Protein AF-A0A9X8DV18-F1 (afdb_monomer_lite)

Sequence (293 aa):
GQRPGLRKTNIDNKSEWCKQHGPQWPTSSPYVTSVGATMLSKLTDSSGFFNTLDEVVCTSSLGSAITSGGGFSTQYARPAYQDAAVQGYLATRNIPPPSFFNVSGRAYPDVTAFGHDYIVVLNGDKALISGTSASTPAFAAMITLVNDLRLNAGKPALGFLNPTLYRLQAAYPLAFHDIITGTNAAGMGPAMPVCDLSFHAESGWDAVSGLGSPNFPVLSQLLLNVEDVLSDTKVLANVPPLSNQQMQEDASGSVKTLVGASVAALVAAVAVAAAALVYVKRHARKAEYCELD

Structure (mmCIF, N/CA/C/O backbone):
data_AF-A0A9X8DV18-F1
#
_entry.id   AF-A0A9X8DV18-F1
#
loop_
_atom_site.group_PDB
_atom_site.id
_atom_site.type_symbol
_atom_site.label_atom_id
_atom_site.label_alt_id
_atom_site.label_comp_id
_atom_site.label_asym_id
_atom_site.label_entity_id
_atom_site.label_seq_id
_atom_site.pdbx_PDB_ins_code
_atom_site.Cartn_x
_atom_site.Cartn_y
_atom_site.Cartn_z
_atom_site.occupancy
_atom_site.B_iso_or_equiv
_atom_site.auth_seq_id
_atom_site.auth_comp_id
_atom_site.auth_asym_id
_atom_site.auth_atom_id
_atom_site.pdbx_PDB_model_num
ATOM 1 N N . GLY A 1 1 ? 16.793 -1.702 1.141 1.00 39.25 1 GLY A N 1
ATOM 2 C CA . GLY A 1 1 ? 17.671 -2.344 2.140 1.00 39.25 1 GLY A CA 1
ATOM 3 C C . GLY A 1 1 ? 17.585 -3.847 1.990 1.00 39.25 1 GLY A C 1
ATOM 4 O O . GLY A 1 1 ? 16.480 -4.366 1.898 1.00 39.25 1 GLY A O 1
ATOM 5 N N . GLN A 1 2 ? 18.720 -4.540 1.897 1.00 43.97 2 GLN A N 1
ATOM 6 C CA . GLN A 1 2 ? 18.762 -6.001 1.799 1.00 43.97 2 GLN A CA 1
ATOM 7 C C . GLN A 1 2 ? 19.415 -6.585 3.060 1.00 43.97 2 GLN A C 1
ATOM 9 O O . GLN A 1 2 ? 20.447 -6.099 3.518 1.00 43.97 2 GLN A O 1
ATOM 14 N N . ARG A 1 3 ? 18.765 -7.601 3.638 1.00 40.44 3 ARG A N 1
ATOM 15 C CA . ARG A 1 3 ? 19.210 -8.392 4.795 1.00 40.44 3 ARG A CA 1
ATOM 16 C C . ARG A 1 3 ? 20.584 -9.051 4.527 1.00 40.44 3 ARG A C 1
ATOM 18 O O . ARG A 1 3 ? 20.867 -9.382 3.373 1.00 40.44 3 ARG A O 1
ATOM 25 N N . PRO A 1 4 ? 21.417 -9.303 5.555 1.00 37.19 4 PRO A N 1
ATOM 26 C CA . PRO A 1 4 ? 22.630 -10.112 5.411 1.00 37.19 4 PRO A CA 1
ATOM 27 C C . PRO A 1 4 ? 22.309 -11.487 4.798 1.00 37.19 4 PRO A C 1
ATOM 29 O O . PRO A 1 4 ? 21.407 -12.170 5.278 1.00 37.19 4 PRO A O 1
ATOM 32 N N . GLY A 1 5 ? 23.015 -11.867 3.726 1.00 50.06 5 GLY A N 1
ATOM 33 C CA . GLY A 1 5 ? 22.809 -13.128 2.992 1.00 50.06 5 GLY A CA 1
ATOM 34 C C . GLY A 1 5 ? 22.099 -12.999 1.637 1.00 50.06 5 GLY A C 1
ATOM 35 O O . GLY A 1 5 ? 22.056 -13.969 0.885 1.00 50.06 5 GLY A O 1
ATOM 36 N N . LEU A 1 6 ? 21.584 -11.818 1.278 1.00 54.59 6 LEU A N 1
ATOM 37 C CA . LEU A 1 6 ? 21.082 -11.561 -0.076 1.00 54.59 6 LEU A CA 1
ATOM 38 C C . LEU A 1 6 ? 22.241 -11.284 -1.045 1.00 54.59 6 LEU A C 1
ATOM 40 O O . LEU A 1 6 ? 23.184 -10.555 -0.727 1.00 54.59 6 LEU A O 1
ATOM 44 N N . ARG A 1 7 ? 22.168 -11.883 -2.239 1.00 57.44 7 ARG A N 1
ATOM 45 C CA . ARG A 1 7 ? 23.143 -11.693 -3.319 1.00 57.44 7 ARG A CA 1
ATOM 46 C C . ARG A 1 7 ? 23.187 -10.210 -3.696 1.00 57.44 7 ARG A C 1
ATOM 48 O O . ARG A 1 7 ? 22.207 -9.673 -4.210 1.00 57.44 7 ARG A O 1
ATOM 55 N N . LYS A 1 8 ? 24.329 -9.557 -3.457 1.00 60.50 8 LYS A N 1
ATOM 56 C CA . LYS A 1 8 ? 24.565 -8.181 -3.913 1.00 60.50 8 LYS A CA 1
ATOM 57 C C . LYS A 1 8 ? 24.465 -8.168 -5.437 1.00 60.50 8 LYS A C 1
ATOM 59 O O . LYS A 1 8 ? 25.231 -8.854 -6.109 1.00 60.50 8 LYS A O 1
ATOM 64 N N . THR A 1 9 ? 23.487 -7.440 -5.960 1.00 65.31 9 THR A N 1
ATOM 65 C CA . THR A 1 9 ? 23.311 -7.259 -7.404 1.00 65.31 9 THR A CA 1
ATOM 66 C C . THR A 1 9 ? 24.085 -6.013 -7.810 1.00 65.31 9 THR A C 1
ATOM 68 O O . THR A 1 9 ? 24.029 -5.009 -7.100 1.00 65.31 9 THR A O 1
ATOM 71 N N . ASN A 1 10 ? 24.851 -6.083 -8.899 1.00 69.12 10 ASN A N 1
ATOM 72 C CA . ASN A 1 10 ? 25.558 -4.914 -9.409 1.00 69.12 10 ASN A CA 1
ATOM 73 C C . ASN A 1 10 ? 24.531 -3.936 -10.001 1.00 69.12 10 ASN A C 1
ATOM 75 O O . ASN A 1 10 ? 23.884 -4.258 -10.995 1.00 69.12 10 ASN A O 1
ATOM 79 N N . ILE A 1 11 ? 24.381 -2.770 -9.372 1.00 70.56 11 ILE A N 1
ATOM 80 C CA . ILE A 1 11 ? 23.402 -1.748 -9.763 1.00 70.56 11 ILE A CA 1
ATOM 81 C C . ILE A 1 11 ? 23.816 -0.971 -11.021 1.00 70.56 11 ILE A C 1
ATOM 83 O O . ILE A 1 11 ? 22.958 -0.377 -11.666 1.00 70.56 11 ILE A O 1
ATOM 87 N N . ASP A 1 12 ? 25.094 -1.033 -11.407 1.00 71.06 12 ASP A N 1
ATOM 88 C CA . ASP A 1 12 ? 25.630 -0.352 -12.591 1.00 71.06 12 ASP A CA 1
ATOM 89 C C . ASP A 1 12 ? 25.409 -1.168 -13.876 1.00 71.06 12 ASP A C 1
ATOM 91 O O . ASP A 1 12 ? 25.527 -0.655 -14.988 1.00 71.06 12 ASP A O 1
ATOM 95 N N . ASN A 1 13 ? 25.061 -2.454 -13.749 1.00 78.19 13 ASN A N 1
ATOM 96 C CA . ASN A 1 13 ? 24.750 -3.319 -14.882 1.00 78.19 13 ASN A CA 1
ATOM 97 C C . ASN A 1 13 ? 23.235 -3.551 -14.979 1.00 78.19 13 ASN A C 1
ATOM 99 O O . ASN A 1 13 ? 22.698 -4.447 -14.323 1.00 78.19 13 ASN A O 1
ATOM 103 N N . LYS A 1 14 ? 22.562 -2.800 -15.868 1.00 77.81 14 LYS A N 1
ATOM 104 C CA . LYS A 1 14 ? 21.114 -2.931 -16.137 1.00 77.81 14 LYS A CA 1
ATOM 105 C C . LYS A 1 14 ? 20.691 -4.387 -16.369 1.00 77.81 14 LYS A C 1
ATOM 107 O O . LYS A 1 14 ? 19.661 -4.799 -15.851 1.00 77.81 14 LYS A O 1
ATOM 112 N N . SER A 1 15 ? 21.472 -5.169 -17.119 1.00 80.56 15 SER A N 1
ATOM 113 C CA . SER A 1 15 ? 21.105 -6.554 -17.452 1.00 80.56 15 SER A CA 1
ATOM 114 C C . SER A 1 15 ? 21.085 -7.486 -16.237 1.00 80.56 15 SER A C 1
ATOM 116 O O . SER A 1 15 ? 20.258 -8.391 -16.181 1.00 80.56 15 SER A O 1
ATOM 118 N N . GLU A 1 16 ? 21.945 -7.245 -15.245 1.00 78.50 16 GLU A N 1
ATOM 119 C CA . GLU A 1 16 ? 21.965 -8.003 -13.989 1.00 78.50 16 GLU A CA 1
ATOM 120 C C . GLU A 1 16 ? 20.919 -7.466 -13.002 1.00 78.50 16 GLU A C 1
ATOM 122 O O . GLU A 1 16 ? 20.212 -8.254 -12.375 1.00 78.50 16 GLU A O 1
ATOM 127 N N . TRP A 1 17 ? 20.768 -6.139 -12.904 1.00 76.50 17 TRP A N 1
ATOM 128 C CA . TRP A 1 17 ? 19.770 -5.481 -12.051 1.00 76.50 17 TRP A CA 1
ATOM 129 C C . TRP A 1 17 ? 18.329 -5.836 -12.440 1.00 76.50 17 TRP A C 1
ATOM 131 O O . TRP A 1 17 ? 17.516 -6.161 -11.580 1.00 76.50 17 TRP A O 1
ATOM 141 N N . CYS A 1 18 ? 18.024 -5.831 -13.738 1.00 82.44 18 CYS A N 1
ATOM 142 C CA . CYS A 1 18 ? 16.682 -6.083 -14.265 1.00 82.44 18 CYS A CA 1
ATOM 143 C C . CYS A 1 18 ? 16.387 -7.564 -14.530 1.00 82.44 18 CYS A C 1
ATOM 145 O O . CYS A 1 18 ? 15.346 -7.889 -15.095 1.00 82.44 18 CYS A O 1
ATOM 147 N N . LYS A 1 19 ? 17.291 -8.476 -14.154 1.00 83.62 19 LYS A N 1
ATOM 148 C CA . LYS A 1 19 ? 17.155 -9.907 -14.455 1.00 83.62 19 LYS A CA 1
ATOM 149 C C . LYS A 1 19 ? 16.025 -10.582 -13.682 1.00 83.62 19 LYS A C 1
ATOM 151 O O . LYS A 1 19 ? 15.413 -11.525 -14.174 1.00 83.62 19 LYS A O 1
ATOM 156 N N . GLN A 1 20 ? 15.799 -10.141 -12.451 1.00 85.00 20 GLN A N 1
ATOM 157 C CA . GLN A 1 20 ? 14.848 -10.739 -11.522 1.00 85.00 20 GLN A CA 1
ATOM 158 C C . GLN A 1 20 ? 14.327 -9.676 -10.559 1.00 85.00 20 GLN A C 1
ATOM 160 O O . GLN A 1 20 ? 15.033 -8.725 -10.222 1.00 85.00 20 GLN A O 1
ATOM 165 N N . HIS A 1 21 ? 13.117 -9.874 -10.054 1.00 84.75 21 HIS A N 1
ATOM 166 C CA . HIS A 1 21 ? 12.572 -9.047 -8.994 1.00 84.75 21 HIS A CA 1
ATOM 167 C C . HIS A 1 21 ? 13.412 -9.177 -7.710 1.00 84.75 21 HIS A C 1
ATOM 169 O O . HIS A 1 21 ? 13.673 -10.278 -7.219 1.00 84.75 21 HIS A O 1
ATOM 175 N N . GLY A 1 22 ? 13.813 -8.037 -7.143 1.00 83.50 22 GLY A N 1
ATOM 176 C CA . GLY A 1 22 ? 14.535 -7.957 -5.875 1.00 83.50 22 GLY A CA 1
ATOM 177 C C . GLY A 1 22 ? 13.625 -7.534 -4.719 1.00 83.50 22 GLY A C 1
ATOM 178 O O . GLY A 1 22 ? 13.508 -6.330 -4.476 1.00 83.50 22 GLY A O 1
ATOM 179 N N . PRO A 1 23 ? 13.008 -8.469 -3.969 1.00 86.00 23 PRO A N 1
ATOM 180 C CA . PRO A 1 23 ? 12.120 -8.098 -2.882 1.00 86.00 23 PRO A CA 1
ATOM 181 C C . PRO A 1 23 ? 12.845 -7.386 -1.739 1.00 86.00 23 PRO A C 1
ATOM 183 O O . PRO A 1 23 ? 13.991 -7.697 -1.402 1.00 86.00 23 PRO A O 1
ATOM 186 N N . GLN A 1 24 ? 12.156 -6.437 -1.111 1.00 86.31 24 GLN A N 1
ATOM 187 C CA . GLN A 1 24 ? 12.705 -5.624 -0.029 1.00 86.31 24 GLN A CA 1
ATOM 188 C C . GLN A 1 24 ? 12.332 -6.180 1.355 1.00 86.31 24 GLN A C 1
ATOM 190 O O . GLN A 1 24 ? 11.282 -6.790 1.559 1.00 86.31 24 GLN A O 1
ATOM 195 N N . TRP A 1 25 ? 13.203 -5.960 2.339 1.00 88.19 25 TRP A N 1
ATOM 196 C CA . TRP A 1 25 ? 12.962 -6.280 3.750 1.00 88.19 25 TRP A CA 1
ATOM 197 C C . TRP A 1 25 ? 12.971 -4.974 4.564 1.00 88.19 25 TRP A C 1
ATOM 199 O O . TRP A 1 25 ? 13.831 -4.133 4.286 1.00 88.19 25 TRP A O 1
ATOM 209 N N . PRO A 1 26 ? 12.066 -4.767 5.546 1.00 94.19 26 PRO A N 1
ATOM 210 C CA . PRO A 1 26 ? 11.124 -5.724 6.149 1.00 94.19 26 PRO A CA 1
ATOM 211 C C . PRO A 1 26 ? 9.765 -5.898 5.459 1.00 94.19 26 PRO A C 1
ATOM 213 O O . PRO A 1 26 ? 9.016 -6.785 5.850 1.00 94.19 26 PRO A O 1
ATOM 216 N N . THR A 1 27 ? 9.448 -5.104 4.434 1.00 94.69 27 THR A N 1
ATOM 217 C CA . THR A 1 27 ? 8.132 -5.103 3.756 1.00 94.69 27 THR A CA 1
ATOM 218 C C . THR A 1 27 ? 7.659 -6.486 3.270 1.00 94.69 27 THR A C 1
ATOM 220 O O . THR A 1 27 ? 6.490 -6.830 3.426 1.00 94.69 27 THR A O 1
ATOM 223 N N . SER A 1 28 ? 8.569 -7.342 2.793 1.00 95.38 28 SER A N 1
ATOM 224 C CA . SER A 1 28 ? 8.229 -8.707 2.363 1.00 95.38 28 SER A CA 1
ATOM 225 C C . SER A 1 28 ? 7.867 -9.681 3.498 1.00 95.38 28 SER A C 1
ATOM 227 O O . SER A 1 28 ? 7.514 -10.827 3.214 1.00 95.38 28 SER A O 1
ATOM 229 N N . SER A 1 29 ? 7.933 -9.262 4.768 1.00 97.25 29 SER A N 1
ATOM 230 C CA . SER A 1 29 ? 7.418 -10.037 5.903 1.00 97.25 29 SER A CA 1
ATOM 231 C C . SER A 1 29 ? 5.898 -10.187 5.806 1.00 97.25 29 SER A C 1
ATOM 233 O O . SER A 1 29 ? 5.213 -9.198 5.533 1.00 97.25 29 SER A O 1
ATOM 235 N N . PRO A 1 30 ? 5.333 -11.373 6.090 1.00 97.69 30 PRO A N 1
ATOM 236 C CA . PRO A 1 30 ? 3.886 -11.545 6.171 1.00 97.69 30 PRO A CA 1
ATOM 237 C C . PRO A 1 30 ? 3.286 -10.969 7.464 1.00 97.69 30 PRO A C 1
ATOM 239 O O . PRO A 1 30 ? 2.068 -10.987 7.601 1.00 97.69 30 PRO A O 1
ATOM 242 N N . TYR A 1 31 ? 4.114 -10.481 8.398 1.00 97.31 31 TYR A N 1
ATOM 243 C CA . TYR A 1 31 ? 3.702 -9.976 9.717 1.00 97.31 31 TYR A CA 1
ATOM 244 C C . TYR A 1 31 ? 3.831 -8.456 9.872 1.00 97.31 31 TYR A C 1
ATOM 246 O O . TYR A 1 31 ? 3.726 -7.938 10.980 1.00 97.31 31 TYR A O 1
ATOM 254 N N . VAL A 1 32 ? 4.088 -7.736 8.780 1.00 97.94 32 VAL A N 1
ATOM 255 C CA . VAL A 1 32 ? 4.052 -6.270 8.762 1.00 97.94 32 VAL A CA 1
ATOM 256 C C . VAL A 1 32 ? 3.048 -5.819 7.717 1.00 97.94 32 VAL A C 1
ATOM 258 O O . VAL A 1 32 ? 2.957 -6.422 6.645 1.00 97.94 32 VAL A O 1
ATOM 261 N N . THR A 1 33 ? 2.325 -4.748 8.019 1.00 98.62 33 THR A N 1
ATOM 262 C CA . THR A 1 33 ? 1.516 -4.055 7.019 1.00 98.62 33 THR A CA 1
ATOM 263 C C . THR A 1 33 ? 2.446 -3.216 6.159 1.00 98.62 33 THR A C 1
ATOM 265 O O . THR A 1 33 ? 3.032 -2.238 6.622 1.00 98.62 33 THR A O 1
ATOM 268 N N . SER A 1 34 ? 2.644 -3.646 4.919 1.00 98.56 34 SER A N 1
ATOM 269 C CA . SER A 1 34 ? 3.469 -2.944 3.947 1.00 98.56 34 SER A CA 1
ATOM 270 C C . SER A 1 34 ? 2.678 -1.820 3.294 1.00 98.56 34 SER A C 1
ATOM 272 O O . SER A 1 34 ? 1.600 -2.069 2.756 1.00 98.56 34 SER A O 1
ATOM 274 N N . VAL A 1 35 ? 3.265 -0.624 3.255 1.00 98.75 35 VAL A N 1
ATOM 275 C CA . VAL A 1 35 ? 2.643 0.578 2.691 1.00 98.75 35 VAL A CA 1
ATOM 276 C C . VAL A 1 35 ? 3.415 1.036 1.449 1.00 98.75 35 VAL A C 1
ATOM 278 O O . VAL A 1 35 ? 4.605 1.351 1.528 1.00 98.75 35 VAL A O 1
ATOM 281 N N . GLY A 1 36 ? 2.743 1.025 0.298 1.00 97.94 36 GLY A N 1
ATOM 282 C CA . GLY A 1 36 ? 3.209 1.604 -0.965 1.00 97.94 36 GLY A CA 1
ATOM 283 C C . GLY A 1 36 ? 3.061 3.127 -0.998 1.00 97.94 36 GLY A C 1
ATOM 284 O O . GLY A 1 36 ? 2.700 3.745 0.005 1.00 97.94 36 GLY A O 1
ATOM 285 N N . ALA A 1 37 ? 3.362 3.745 -2.139 1.00 97.06 37 ALA A N 1
ATOM 286 C CA . ALA A 1 37 ? 3.171 5.180 -2.336 1.00 97.06 37 ALA A CA 1
ATOM 287 C C . ALA A 1 37 ? 2.331 5.478 -3.582 1.00 97.06 37 ALA A C 1
ATOM 289 O O . ALA A 1 37 ? 2.598 4.961 -4.669 1.00 97.06 37 ALA A O 1
ATOM 290 N N . THR A 1 38 ? 1.371 6.382 -3.432 1.00 96.75 38 THR A N 1
ATOM 291 C CA . THR A 1 38 ? 0.626 7.015 -4.524 1.00 96.75 38 THR A CA 1
ATOM 292 C C . THR A 1 38 ? 1.028 8.470 -4.697 1.00 96.75 38 THR A C 1
ATOM 294 O O . THR A 1 38 ? 1.718 9.071 -3.865 1.00 96.75 38 THR A O 1
ATOM 297 N N . MET A 1 39 ? 0.605 9.032 -5.819 1.00 93.94 39 MET A N 1
ATOM 298 C CA . MET A 1 39 ? 0.678 10.449 -6.119 1.00 93.94 39 MET A CA 1
ATOM 299 C C . MET A 1 39 ? -0.581 10.877 -6.864 1.00 93.94 39 MET A C 1
ATOM 301 O O . MET A 1 39 ? -1.339 10.043 -7.353 1.00 93.94 39 MET A O 1
ATOM 305 N N . LEU A 1 40 ? -0.780 12.181 -6.991 1.00 92.00 40 LEU A N 1
ATOM 306 C CA . LEU A 1 40 ? -1.780 12.708 -7.903 1.00 92.00 40 LEU A CA 1
ATOM 307 C C . LEU A 1 40 ? -1.171 12.788 -9.303 1.00 92.00 40 LEU A C 1
ATOM 309 O O . LEU A 1 40 ? -0.012 13.177 -9.467 1.00 92.00 40 LEU A O 1
ATOM 313 N N . SER A 1 41 ? -1.951 12.402 -10.306 1.00 86.50 41 SER A N 1
ATOM 314 C CA . SER A 1 41 ? -1.622 12.623 -11.713 1.00 86.50 41 SER A CA 1
ATOM 315 C C . SER A 1 41 ? -1.360 14.113 -11.983 1.00 86.50 41 SER A C 1
ATOM 317 O O . SER A 1 41 ? -1.737 14.990 -11.204 1.00 86.50 41 SER A O 1
ATOM 319 N N . LYS A 1 42 ? -0.673 14.431 -13.083 1.00 77.19 42 LYS A N 1
ATOM 320 C CA . LYS A 1 42 ? -0.552 15.827 -13.522 1.00 77.19 42 LYS A CA 1
ATOM 321 C C . LYS A 1 42 ? -1.845 16.232 -14.218 1.00 77.19 42 LYS A C 1
ATOM 323 O O . LYS A 1 42 ? -2.379 15.445 -14.993 1.00 77.19 42 LYS A O 1
ATOM 328 N N . LEU A 1 43 ? -2.297 17.468 -13.993 1.00 62.31 43 LEU A N 1
ATOM 329 C CA . LEU A 1 43 ? -3.377 18.047 -14.790 1.00 62.31 43 LEU A CA 1
ATOM 330 C C . LEU A 1 43 ? -2.933 18.023 -16.255 1.00 62.31 43 LEU A C 1
ATOM 332 O O . LEU A 1 43 ? -1.905 18.607 -16.602 1.00 62.31 43 LEU A O 1
ATOM 336 N N . THR A 1 44 ? -3.680 17.319 -17.094 1.00 58.16 44 THR A N 1
ATOM 337 C CA . THR A 1 44 ? -3.563 17.417 -18.548 1.00 58.16 44 THR A CA 1
ATOM 338 C C . THR A 1 44 ? -4.660 18.344 -19.056 1.00 58.16 44 THR A C 1
ATOM 340 O O . THR A 1 44 ? -5.703 18.478 -18.425 1.00 58.16 44 THR A O 1
ATOM 343 N N . ASP A 1 45 ? -4.491 18.922 -20.246 1.00 53.84 45 ASP A N 1
ATOM 344 C CA . ASP A 1 45 ? -5.534 19.740 -20.893 1.00 53.84 45 ASP A CA 1
ATOM 345 C C . ASP A 1 45 ? -6.859 18.970 -21.130 1.00 53.84 45 ASP A C 1
ATOM 347 O O . ASP A 1 45 ? -7.872 19.551 -21.515 1.00 53.84 45 ASP A O 1
ATOM 351 N N . SER A 1 46 ? -6.864 17.651 -20.896 1.00 54.41 46 SER A N 1
ATOM 352 C CA . SER A 1 46 ? -8.002 16.745 -21.029 1.00 54.41 46 SER A CA 1
ATOM 353 C C . SER A 1 46 ? -8.742 16.440 -19.718 1.00 54.41 46 SER A C 1
ATOM 355 O O . SER A 1 46 ? -9.638 15.599 -19.746 1.00 54.41 46 SER A O 1
ATOM 357 N N . SER A 1 47 ? -8.417 17.072 -18.582 1.00 56.44 47 SER A N 1
ATOM 358 C CA . SER A 1 47 ? -9.037 16.773 -17.273 1.00 56.44 47 SER A CA 1
ATOM 359 C C . SER A 1 47 ? -10.509 17.206 -17.120 1.00 56.44 47 SER A C 1
ATOM 361 O O . SER A 1 47 ? -11.041 17.213 -16.017 1.00 56.44 47 SER A O 1
ATOM 363 N N . GLY A 1 48 ? -11.213 17.494 -18.220 1.00 53.31 48 GLY A N 1
ATOM 364 C CA . GLY A 1 48 ? -12.653 17.758 -18.230 1.00 53.31 48 GLY A CA 1
ATOM 365 C C . GLY A 1 48 ? -13.073 19.030 -17.480 1.00 53.31 48 GLY A C 1
ATOM 366 O O . GLY A 1 48 ? -12.259 19.831 -17.037 1.00 53.31 48 GLY A O 1
ATOM 367 N N . PHE A 1 49 ? -14.387 19.243 -17.356 1.00 51.38 49 PHE A N 1
ATOM 368 C CA . PHE A 1 49 ? -14.958 20.414 -16.667 1.00 51.38 49 PHE A CA 1
ATOM 369 C C . PHE A 1 49 ? -14.721 20.391 -15.141 1.00 51.38 49 PHE A C 1
ATOM 371 O O . PHE A 1 49 ? -14.735 21.436 -14.494 1.00 51.38 49 PHE A O 1
ATOM 378 N N . PHE A 1 50 ? -14.467 19.208 -14.572 1.00 54.47 50 PHE A N 1
ATOM 379 C CA . PHE A 1 50 ? -14.033 19.027 -13.190 1.00 54.47 50 PHE A CA 1
ATOM 380 C C . PHE A 1 50 ? -12.576 18.576 -13.201 1.00 54.47 50 PHE A C 1
ATOM 382 O O . PHE A 1 50 ? -12.305 17.407 -13.435 1.00 54.47 50 PHE A O 1
ATOM 389 N N . ASN A 1 51 ? -11.651 19.500 -12.935 1.00 55.66 51 ASN A N 1
ATOM 390 C CA . ASN A 1 51 ? -10.223 19.209 -12.803 1.00 55.66 51 ASN A CA 1
ATOM 391 C C . ASN A 1 51 ? -9.952 18.372 -11.539 1.00 55.66 51 ASN A C 1
ATOM 393 O O . ASN A 1 51 ? -9.464 18.890 -10.534 1.00 55.66 51 ASN A O 1
ATOM 397 N N . THR A 1 52 ? -10.308 17.090 -11.557 1.00 58.22 52 THR A N 1
ATOM 398 C CA . THR A 1 52 ? -9.931 16.130 -10.521 1.00 58.22 52 THR A CA 1
ATOM 399 C C . THR A 1 52 ? -8.677 15.405 -10.967 1.00 58.22 52 THR A C 1
ATOM 401 O O . THR A 1 52 ? -8.645 14.818 -12.045 1.00 58.22 52 THR A O 1
ATOM 404 N N . LEU A 1 53 ? -7.636 15.468 -10.144 1.00 76.38 53 LEU A N 1
ATOM 405 C CA . LEU A 1 53 ? -6.444 14.664 -10.358 1.00 76.38 53 LEU A CA 1
ATOM 406 C C . LEU A 1 53 ? -6.724 13.233 -9.920 1.00 76.38 53 LEU A C 1
ATOM 408 O O . LEU A 1 53 ? -7.092 13.014 -8.766 1.00 76.38 53 LEU A O 1
ATOM 412 N N . ASP A 1 54 ? -6.505 12.277 -10.817 1.00 87.31 54 ASP A N 1
ATOM 413 C CA . ASP A 1 54 ? -6.567 10.862 -10.462 1.00 87.31 54 ASP A CA 1
ATOM 414 C C . ASP A 1 54 ? -5.419 10.505 -9.515 1.00 87.31 54 ASP A C 1
ATOM 416 O O . ASP A 1 54 ? -4.283 10.956 -9.708 1.00 87.31 54 ASP A O 1
ATOM 420 N N . GLU A 1 55 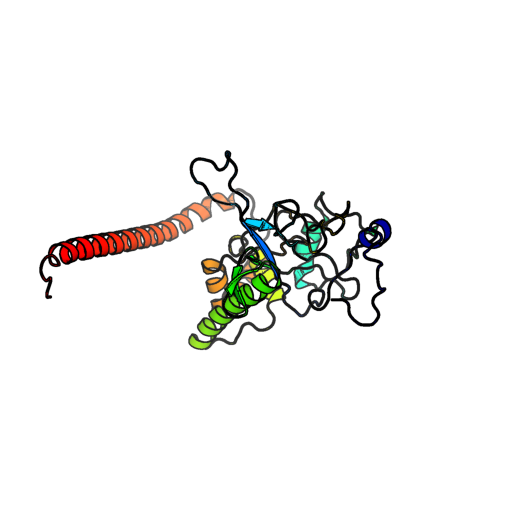? -5.705 9.684 -8.506 1.00 93.44 55 GLU A N 1
ATOM 421 C CA . GLU A 1 55 ? -4.672 9.056 -7.690 1.00 93.44 55 GLU A CA 1
ATOM 422 C C . GLU A 1 55 ? -4.060 7.895 -8.483 1.00 93.44 55 GLU A C 1
ATOM 424 O O . GLU A 1 55 ? -4.751 6.987 -8.942 1.00 93.44 55 GLU A O 1
ATOM 429 N N . VAL A 1 56 ? -2.746 7.943 -8.675 1.00 95.44 56 VAL A N 1
ATOM 430 C CA . VAL A 1 56 ? -1.982 6.979 -9.471 1.00 95.44 56 VAL A CA 1
ATOM 431 C C . VAL A 1 56 ? -0.812 6.451 -8.650 1.00 95.44 56 VAL A C 1
ATOM 433 O O . VAL A 1 56 ? -0.427 7.034 -7.630 1.00 95.44 56 VAL A O 1
ATOM 436 N N . VAL A 1 57 ? -0.201 5.353 -9.093 1.00 95.12 57 VAL A N 1
ATOM 437 C CA . VAL A 1 57 ? 1.046 4.870 -8.490 1.00 95.12 57 VAL A CA 1
ATOM 438 C C . VAL A 1 57 ? 2.078 5.996 -8.498 1.00 95.12 57 VAL A C 1
ATOM 440 O O . VAL A 1 57 ? 2.288 6.654 -9.518 1.00 95.12 57 VAL A O 1
ATOM 443 N N . CYS A 1 58 ? 2.779 6.191 -7.380 1.00 92.94 58 CYS A N 1
ATOM 444 C CA . CYS A 1 58 ? 3.935 7.075 -7.357 1.00 92.94 58 CYS A CA 1
ATOM 445 C C . CYS A 1 58 ? 5.046 6.438 -8.202 1.00 92.94 58 CYS A C 1
ATOM 447 O O . CYS A 1 58 ? 5.656 5.456 -7.781 1.00 92.94 58 CYS A O 1
ATOM 449 N N . THR A 1 59 ? 5.248 6.930 -9.425 1.00 89.75 59 THR A N 1
ATOM 450 C CA . THR A 1 59 ? 6.144 6.322 -10.419 1.00 89.75 59 THR A CA 1
ATOM 451 C C . THR A 1 59 ? 6.904 7.385 -11.196 1.00 89.75 59 THR A C 1
ATOM 453 O O . THR A 1 59 ? 6.353 8.427 -11.569 1.00 89.75 59 THR A O 1
ATOM 456 N N . SER A 1 60 ? 8.177 7.118 -11.486 1.00 85.94 60 SER A N 1
ATOM 457 C CA . SER A 1 60 ? 9.003 8.047 -12.258 1.00 85.94 60 SER A CA 1
ATOM 458 C C . SER A 1 60 ? 8.535 8.215 -13.702 1.00 85.94 60 SER A C 1
ATOM 460 O O . SER A 1 60 ? 8.694 9.291 -14.273 1.00 85.94 60 SER A O 1
ATOM 462 N N . SER A 1 61 ? 7.872 7.199 -14.265 1.00 82.62 61 SER A N 1
ATOM 463 C CA . SER A 1 61 ? 7.282 7.255 -15.612 1.00 82.62 61 SER A CA 1
ATOM 464 C C . SER A 1 61 ? 6.211 8.343 -15.767 1.00 82.62 61 SER A C 1
ATOM 466 O O . SER A 1 61 ? 5.989 8.837 -16.868 1.00 82.62 61 SER A O 1
ATOM 468 N N . LEU A 1 62 ? 5.596 8.760 -14.659 1.00 83.31 62 LEU A N 1
ATOM 469 C CA . LEU A 1 62 ? 4.585 9.815 -14.598 1.00 83.31 62 LEU A CA 1
ATOM 470 C C . LEU A 1 62 ? 5.125 11.101 -13.934 1.00 83.31 62 LEU A C 1
ATOM 472 O O . LEU A 1 62 ? 4.376 12.041 -13.667 1.00 83.31 62 LEU A O 1
ATOM 476 N N . GLY A 1 63 ? 6.442 11.179 -13.716 1.00 82.06 63 GLY A N 1
ATOM 477 C CA . GLY A 1 63 ? 7.135 12.384 -13.264 1.00 82.06 63 GLY A CA 1
ATOM 478 C C . GLY A 1 63 ? 7.449 12.461 -11.770 1.00 82.06 63 GLY A C 1
ATOM 479 O O . GLY A 1 63 ? 7.872 13.527 -11.330 1.00 82.06 63 GLY A O 1
ATOM 480 N N . SER A 1 64 ? 7.283 11.379 -11.003 1.00 85.69 64 SER A N 1
ATOM 481 C CA . SER A 1 64 ? 7.751 11.332 -9.612 1.00 85.69 64 SER A CA 1
ATOM 482 C C . SER A 1 64 ? 9.270 11.155 -9.512 1.00 85.69 64 SER A C 1
ATOM 484 O O . SER A 1 64 ? 9.905 10.514 -10.348 1.00 85.69 64 SER A O 1
ATOM 486 N N . ALA A 1 65 ? 9.868 11.666 -8.435 1.00 83.44 65 ALA A N 1
ATOM 487 C CA . ALA A 1 65 ? 11.267 11.395 -8.098 1.00 83.44 65 ALA A CA 1
ATOM 488 C C . ALA A 1 65 ? 11.498 9.957 -7.587 1.00 83.44 65 ALA A C 1
ATOM 490 O O . ALA A 1 65 ? 12.643 9.499 -7.512 1.00 83.44 65 ALA A O 1
ATOM 491 N N . ILE A 1 66 ? 10.426 9.253 -7.209 1.00 86.75 66 ILE A N 1
ATOM 492 C CA . ILE A 1 66 ? 10.470 7.894 -6.667 1.00 86.75 66 ILE A CA 1
ATOM 493 C C . ILE A 1 66 ? 9.499 6.973 -7.399 1.00 86.75 66 ILE A C 1
ATOM 495 O O . ILE A 1 66 ? 8.576 7.409 -8.084 1.00 86.75 66 ILE A O 1
ATOM 499 N N . THR A 1 67 ? 9.706 5.679 -7.201 1.00 90.19 67 THR A N 1
ATOM 500 C CA . THR A 1 67 ? 8.819 4.626 -7.681 1.00 90.19 67 THR A CA 1
ATOM 501 C C . THR A 1 67 ? 8.371 3.787 -6.491 1.00 90.19 67 THR A C 1
ATOM 503 O O . THR A 1 67 ? 9.205 3.407 -5.664 1.00 90.19 67 THR A O 1
ATOM 506 N N . SER A 1 68 ? 7.069 3.517 -6.382 1.00 93.38 68 SER A N 1
ATOM 507 C CA . SER A 1 68 ? 6.503 2.689 -5.316 1.00 93.38 68 SER A CA 1
ATOM 508 C C . SER A 1 68 ? 7.135 1.297 -5.328 1.00 93.38 68 SER A C 1
ATOM 510 O O . SER A 1 68 ? 7.274 0.663 -6.374 1.00 93.38 68 SER A O 1
ATOM 512 N N . GLY A 1 69 ? 7.536 0.821 -4.152 1.00 91.88 69 GLY A N 1
ATOM 513 C CA . GLY A 1 69 ? 8.046 -0.535 -3.990 1.00 91.88 69 GLY A CA 1
ATOM 514 C C . GLY A 1 69 ? 6.906 -1.549 -3.966 1.00 91.88 69 GLY A C 1
ATOM 515 O O . GLY A 1 69 ? 5.856 -1.294 -3.386 1.00 91.88 69 GLY A O 1
ATOM 516 N N . GLY A 1 70 ? 7.140 -2.723 -4.542 1.00 94.75 70 GLY A N 1
ATOM 517 C CA . GLY A 1 70 ? 6.177 -3.817 -4.539 1.00 94.75 70 GLY A CA 1
ATOM 518 C C . GLY A 1 70 ? 6.737 -5.062 -5.218 1.00 94.75 70 GLY A C 1
ATOM 519 O O . GLY A 1 70 ? 7.833 -5.028 -5.785 1.00 94.75 70 GLY A O 1
ATOM 520 N N . GLY A 1 71 ? 6.018 -6.173 -5.114 1.00 95.50 71 GLY A N 1
ATOM 521 C CA . GLY A 1 71 ? 6.376 -7.448 -5.724 1.00 95.50 71 GLY A CA 1
ATOM 522 C C . GLY A 1 71 ? 6.175 -8.629 -4.784 1.00 95.50 71 GLY A C 1
ATOM 523 O O . GLY A 1 71 ? 5.231 -8.655 -4.003 1.00 95.50 71 GLY A O 1
ATOM 524 N N . PHE A 1 72 ? 7.049 -9.633 -4.871 1.00 97.38 72 PHE A N 1
ATOM 525 C CA . PHE A 1 72 ? 6.860 -10.944 -4.242 1.00 97.38 72 PHE A CA 1
ATOM 526 C C . PHE A 1 72 ? 8.105 -11.408 -3.489 1.00 97.38 72 PHE A C 1
ATOM 528 O O . PHE A 1 72 ? 9.223 -11.383 -4.003 1.00 97.38 72 PHE A O 1
ATOM 535 N N . SER A 1 73 ? 7.908 -11.886 -2.264 1.00 96.25 73 SER A N 1
ATOM 536 C CA . SER A 1 73 ? 8.966 -12.424 -1.418 1.00 96.25 73 SER A CA 1
ATOM 537 C C . SER A 1 73 ? 9.593 -13.689 -2.005 1.00 96.25 73 SER A C 1
ATOM 539 O O . SER A 1 73 ? 8.906 -14.614 -2.430 1.00 96.25 73 SER A O 1
ATOM 541 N N . THR A 1 74 ? 10.917 -13.786 -1.934 1.00 93.38 74 THR A N 1
ATOM 542 C CA . THR A 1 74 ? 11.663 -15.019 -2.234 1.00 93.38 74 THR A CA 1
ATOM 543 C C . THR A 1 74 ? 11.872 -15.904 -1.003 1.00 93.38 74 THR A C 1
ATOM 545 O O . THR A 1 74 ? 12.453 -16.975 -1.123 1.00 93.38 74 THR A O 1
ATOM 548 N N . GLN A 1 75 ? 11.427 -15.463 0.180 1.00 92.81 75 GLN A N 1
ATOM 549 C CA . GLN A 1 75 ? 11.702 -16.124 1.466 1.00 92.81 75 GLN A CA 1
ATOM 550 C C . GLN A 1 75 ? 10.431 -16.582 2.181 1.00 92.81 75 GLN A C 1
ATOM 552 O O . GLN A 1 75 ? 10.408 -17.643 2.797 1.00 92.81 75 GLN A O 1
ATOM 557 N N . TYR A 1 76 ? 9.374 -15.776 2.116 1.00 95.94 76 TYR A N 1
ATOM 558 C CA . TYR A 1 76 ? 8.128 -16.038 2.824 1.00 95.94 76 TYR A CA 1
ATOM 559 C C . TYR A 1 76 ? 7.081 -16.542 1.844 1.00 95.94 76 TYR A C 1
ATOM 561 O O . TYR A 1 76 ? 6.833 -15.897 0.825 1.00 95.94 76 TYR A O 1
ATOM 569 N N . ALA A 1 77 ? 6.463 -17.678 2.164 1.00 97.94 77 ALA A N 1
ATOM 570 C CA . ALA A 1 77 ? 5.316 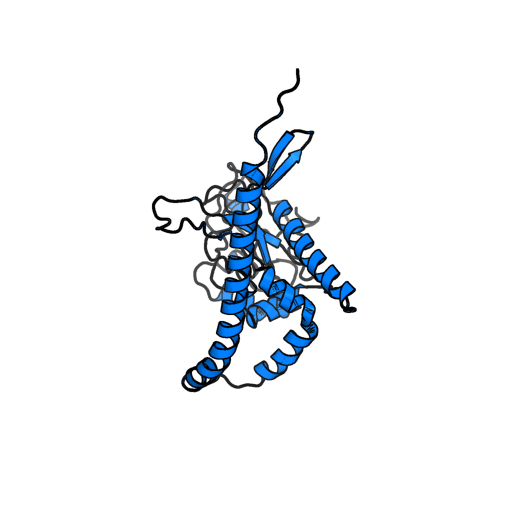-18.186 1.423 1.00 97.94 77 ALA A CA 1
ATOM 571 C C . ALA A 1 77 ? 4.140 -17.204 1.501 1.00 97.94 77 ALA A C 1
ATOM 573 O O . ALA A 1 77 ? 4.017 -16.433 2.460 1.00 97.94 77 ALA A O 1
ATOM 574 N N . ARG A 1 78 ? 3.273 -17.243 0.490 1.00 98.50 78 ARG A N 1
ATOM 575 C CA . ARG A 1 78 ? 2.060 -16.434 0.453 1.00 98.50 78 ARG A CA 1
ATOM 576 C C . ARG A 1 78 ? 1.146 -16.786 1.635 1.00 98.50 78 ARG A C 1
ATOM 578 O O . ARG A 1 78 ? 0.751 -17.944 1.765 1.00 98.50 78 ARG A O 1
ATOM 585 N N . PRO A 1 79 ? 0.804 -15.823 2.506 1.00 98.06 79 PRO A N 1
ATOM 586 C CA . PRO A 1 79 ? -0.109 -16.089 3.605 1.00 98.06 79 PRO A CA 1
ATOM 587 C C . PRO A 1 79 ? -1.548 -16.250 3.100 1.00 98.06 79 PRO A C 1
ATOM 589 O O . PRO A 1 79 ? -1.961 -15.607 2.137 1.00 98.06 79 PRO A O 1
ATOM 592 N N . ALA A 1 80 ? -2.337 -17.076 3.792 1.00 98.25 80 ALA A N 1
ATOM 593 C CA . ALA A 1 80 ? -3.702 -17.406 3.377 1.00 98.25 80 ALA A CA 1
ATOM 594 C C . ALA A 1 80 ? -4.620 -16.177 3.249 1.00 98.25 80 ALA A C 1
ATOM 596 O O . ALA A 1 80 ? -5.494 -16.153 2.389 1.00 98.25 80 ALA A O 1
ATOM 597 N N . TYR A 1 81 ? -4.401 -15.136 4.064 1.00 98.00 81 TYR A N 1
ATOM 598 C CA . TYR A 1 81 ? -5.241 -13.936 4.046 1.00 98.00 81 TYR A CA 1
ATOM 599 C C . TYR A 1 81 ? -5.188 -13.150 2.730 1.00 98.00 81 TYR A C 1
ATOM 601 O O . TYR A 1 81 ? -6.121 -12.407 2.449 1.00 98.00 81 TYR A O 1
ATOM 609 N N . GLN A 1 82 ? -4.120 -13.296 1.939 1.00 98.19 82 GLN A N 1
ATOM 610 C CA . GLN A 1 82 ? -3.956 -12.589 0.665 1.00 98.19 82 GLN A CA 1
ATOM 611 C C . GLN A 1 82 ? -4.085 -13.510 -0.549 1.00 98.19 82 GLN A C 1
ATOM 613 O O . GLN A 1 82 ? -3.898 -13.052 -1.671 1.00 98.19 82 GLN A O 1
ATOM 618 N N . ASP A 1 83 ? -4.358 -14.806 -0.358 1.00 98.19 83 ASP A N 1
ATOM 619 C CA . ASP A 1 83 ? -4.297 -15.778 -1.453 1.00 98.19 83 ASP A CA 1
ATOM 620 C C . ASP A 1 83 ? -5.293 -15.447 -2.570 1.00 98.19 83 ASP A C 1
ATOM 622 O O . ASP A 1 83 ? -4.883 -15.310 -3.718 1.00 98.19 83 ASP A O 1
ATOM 626 N N . ALA A 1 84 ? -6.562 -15.201 -2.230 1.00 97.94 84 ALA A N 1
ATOM 627 C CA . ALA A 1 84 ? -7.595 -14.861 -3.211 1.00 97.94 84 ALA A CA 1
ATOM 628 C C . ALA A 1 84 ? -7.264 -13.582 -4.003 1.00 97.94 84 ALA A C 1
ATOM 630 O O . ALA A 1 84 ? -7.371 -13.562 -5.227 1.00 97.94 84 ALA A O 1
ATOM 631 N N . ALA A 1 85 ? -6.804 -12.539 -3.307 1.00 98.25 85 ALA A N 1
ATOM 632 C CA . ALA A 1 85 ? -6.433 -11.262 -3.909 1.00 98.25 85 ALA A CA 1
ATOM 633 C C . ALA A 1 85 ? -5.245 -11.409 -4.878 1.00 98.25 85 ALA A C 1
ATOM 635 O O . ALA A 1 85 ? -5.296 -10.952 -6.019 1.00 98.25 85 ALA A O 1
ATOM 636 N N . VAL A 1 86 ? -4.200 -12.131 -4.462 1.00 98.44 86 VAL A N 1
ATOM 637 C CA . VAL A 1 86 ? -3.017 -12.381 -5.296 1.00 98.44 86 VAL A CA 1
ATOM 638 C C . VAL A 1 86 ? -3.338 -13.284 -6.484 1.00 98.44 86 VAL A C 1
ATOM 640 O O . VAL A 1 86 ? -2.811 -13.052 -7.566 1.00 98.44 86 VAL A O 1
ATOM 643 N N . GLN A 1 87 ? -4.186 -14.302 -6.323 1.00 98.00 87 GLN A N 1
ATOM 644 C CA . GLN A 1 87 ? -4.614 -15.142 -7.447 1.00 98.00 87 GLN A CA 1
ATOM 645 C C . GLN A 1 87 ? -5.379 -14.327 -8.496 1.00 98.00 87 GLN A C 1
ATOM 647 O O . GLN A 1 87 ? -5.162 -14.529 -9.688 1.00 98.00 87 GLN A O 1
ATOM 652 N N . GLY A 1 88 ? -6.205 -13.367 -8.058 1.00 97.56 88 GLY A N 1
ATOM 653 C CA . GLY A 1 88 ? -6.839 -12.392 -8.946 1.00 97.56 88 GLY A CA 1
ATOM 654 C C . GLY A 1 88 ? -5.811 -11.617 -9.772 1.00 97.56 88 GLY A C 1
ATOM 655 O O . GLY A 1 88 ? -5.896 -11.602 -10.998 1.00 97.56 88 GLY A O 1
ATOM 656 N N . TYR A 1 89 ? -4.780 -11.072 -9.120 1.00 97.88 89 TYR A N 1
ATOM 657 C CA . TYR A 1 89 ? -3.699 -10.357 -9.805 1.00 97.88 89 TYR A CA 1
ATOM 658 C C . TYR A 1 89 ? -2.899 -11.238 -10.771 1.00 97.88 89 TYR A C 1
ATOM 660 O O . TYR A 1 89 ? -2.622 -10.837 -11.900 1.00 97.88 89 TYR A O 1
ATOM 668 N N . LEU A 1 90 ? -2.553 -12.463 -10.362 1.00 97.19 90 LEU A N 1
ATOM 669 C CA . LEU A 1 90 ? -1.791 -13.409 -11.187 1.00 97.19 90 LEU A CA 1
ATOM 670 C C . LEU A 1 90 ? -2.551 -13.865 -12.446 1.00 97.19 90 LEU A C 1
ATOM 672 O O . LEU A 1 90 ? -1.926 -14.386 -13.368 1.00 97.19 90 LEU A O 1
ATOM 676 N N . ALA A 1 91 ? -3.872 -13.672 -12.495 1.00 96.19 91 ALA A N 1
ATOM 677 C CA . ALA A 1 91 ? -4.704 -13.946 -13.665 1.00 96.19 91 ALA A CA 1
ATOM 678 C C . ALA A 1 91 ? -4.807 -12.760 -14.649 1.00 96.19 91 ALA A C 1
ATOM 680 O O . ALA A 1 91 ? -5.391 -12.909 -15.726 1.00 96.19 91 ALA A O 1
ATOM 681 N N . THR A 1 92 ? -4.261 -11.588 -14.304 1.00 93.38 92 THR A N 1
ATOM 682 C CA . THR A 1 92 ? -4.237 -10.411 -15.188 1.00 93.38 92 THR A CA 1
ATOM 683 C C . THR A 1 92 ? -3.175 -10.551 -16.286 1.00 93.38 92 THR A C 1
ATOM 685 O O . THR A 1 92 ? -2.322 -11.440 -16.259 1.00 93.38 92 THR A O 1
ATOM 688 N N . ARG A 1 93 ? -3.238 -9.686 -17.307 1.00 84.12 93 ARG A N 1
ATOM 689 C CA . ARG A 1 93 ? -2.353 -9.773 -18.484 1.00 84.12 93 ARG A CA 1
ATOM 690 C C . ARG A 1 93 ? -1.059 -8.967 -18.359 1.00 84.12 93 ARG A C 1
ATOM 692 O O . ARG A 1 93 ? -0.107 -9.288 -19.064 1.00 84.12 93 ARG A O 1
ATOM 699 N N . ASN A 1 94 ? -1.006 -7.960 -17.487 1.00 87.94 94 ASN A N 1
ATOM 700 C CA . ASN A 1 94 ? 0.121 -7.023 -17.393 1.00 87.94 94 ASN A CA 1
ATOM 701 C C . ASN A 1 94 ? 1.025 -7.324 -16.189 1.00 87.94 94 ASN A C 1
ATOM 703 O O . ASN A 1 94 ? 1.376 -6.443 -15.405 1.00 87.94 94 ASN A O 1
ATOM 707 N N . ILE A 1 95 ? 1.417 -8.590 -16.045 1.00 91.75 95 ILE A N 1
ATOM 708 C CA . ILE A 1 95 ? 2.383 -9.027 -15.033 1.00 91.75 95 ILE A CA 1
ATOM 709 C C . ILE A 1 95 ? 3.661 -9.545 -15.700 1.00 91.75 95 ILE A C 1
ATOM 711 O O . ILE A 1 95 ? 3.601 -10.096 -16.803 1.00 91.75 95 ILE A O 1
ATOM 715 N N . PRO A 1 96 ? 4.832 -9.417 -15.048 1.00 93.31 96 PRO A N 1
ATOM 716 C CA . PRO A 1 96 ? 6.054 -10.054 -15.520 1.00 93.31 96 PRO A CA 1
ATOM 717 C C . PRO A 1 96 ? 5.889 -11.573 -15.688 1.00 93.31 96 PRO A C 1
ATOM 719 O O . PRO A 1 96 ? 5.047 -12.184 -15.028 1.00 93.31 96 PRO A O 1
ATOM 722 N N . PRO A 1 97 ? 6.729 -12.234 -16.503 1.00 93.38 97 PRO A N 1
ATOM 723 C CA . PRO A 1 97 ? 6.715 -13.689 -16.595 1.00 93.38 97 PRO A CA 1
ATOM 724 C C . PRO A 1 97 ? 7.070 -14.339 -15.241 1.00 93.38 97 PRO A C 1
ATOM 726 O O . PRO A 1 97 ? 7.886 -13.787 -14.498 1.00 93.38 97 PRO A O 1
ATOM 729 N N . PRO A 1 98 ? 6.569 -15.553 -14.934 1.00 92.06 98 PRO A N 1
ATOM 730 C CA . PRO A 1 98 ? 6.887 -16.267 -13.689 1.00 92.06 98 PRO A CA 1
ATOM 731 C C . PRO A 1 98 ? 8.383 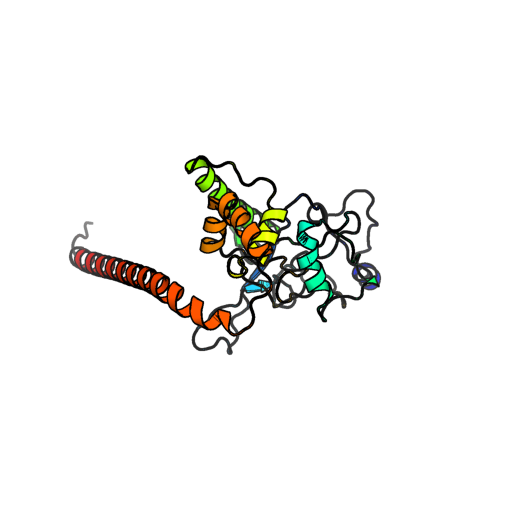-16.508 -13.437 1.00 92.06 98 PRO A C 1
ATOM 733 O O . PRO A 1 98 ? 8.790 -16.736 -12.306 1.00 92.06 98 PRO A O 1
ATOM 736 N N . SER A 1 99 ? 9.229 -16.446 -14.470 1.00 91.56 99 SER A N 1
ATOM 737 C CA . SER A 1 99 ? 10.688 -16.513 -14.319 1.00 91.56 99 SER A CA 1
ATOM 738 C C . SER A 1 99 ? 11.293 -15.275 -13.645 1.00 91.56 99 SER A C 1
ATOM 740 O O . SER A 1 99 ? 12.435 -15.326 -13.198 1.00 91.56 99 SER A O 1
ATOM 742 N N . PHE A 1 100 ? 10.560 -14.159 -13.594 1.00 91.75 100 PHE A N 1
ATOM 743 C CA . PHE A 1 100 ? 11.023 -12.892 -13.033 1.00 91.75 100 PHE A CA 1
ATOM 744 C C . PHE A 1 100 ? 10.832 -12.806 -11.513 1.00 91.75 100 PHE A C 1
ATOM 746 O O . PHE A 1 100 ? 11.570 -12.077 -10.852 1.00 91.75 100 PHE A O 1
ATOM 753 N N . PHE A 1 101 ? 9.870 -13.529 -10.930 1.00 93.94 101 PHE A N 1
ATOM 754 C CA . PHE A 1 101 ? 9.525 -13.416 -9.509 1.00 93.94 101 PHE A CA 1
ATOM 755 C C . PHE A 1 101 ? 8.977 -14.724 -8.923 1.00 93.94 101 PHE A C 1
ATOM 757 O O . PHE A 1 101 ? 8.552 -15.623 -9.637 1.00 93.94 101 PHE A O 1
ATOM 764 N N . ASN A 1 102 ? 8.955 -14.833 -7.593 1.00 95.31 102 ASN A N 1
ATOM 765 C CA . ASN A 1 102 ? 8.397 -16.001 -6.914 1.00 95.31 102 ASN A CA 1
ATOM 766 C C . ASN A 1 102 ? 6.865 -15.911 -6.806 1.00 95.31 102 ASN A C 1
ATOM 768 O O . ASN A 1 102 ? 6.348 -15.292 -5.876 1.00 95.31 102 ASN A O 1
ATOM 772 N N . VAL A 1 103 ? 6.145 -16.573 -7.715 1.00 96.12 103 VAL A N 1
ATOM 773 C CA . VAL A 1 103 ? 4.667 -16.585 -7.759 1.00 96.12 103 VAL A CA 1
ATOM 774 C C . VAL A 1 103 ? 4.004 -17.068 -6.464 1.00 96.12 103 VAL A C 1
ATOM 776 O O . VAL A 1 103 ? 2.892 -16.647 -6.153 1.00 96.12 103 VAL A O 1
ATOM 779 N N . SER A 1 104 ? 4.681 -17.913 -5.682 1.00 96.88 104 SER A N 1
ATOM 780 C CA . SER A 1 104 ? 4.165 -18.484 -4.427 1.00 96.88 104 SER A CA 1
ATOM 781 C C . SER A 1 104 ? 4.541 -17.666 -3.185 1.00 96.88 104 SER A C 1
ATOM 783 O O . SER A 1 104 ? 4.248 -18.076 -2.060 1.00 96.88 104 SER A O 1
ATOM 785 N N . GLY A 1 105 ? 5.236 -16.541 -3.360 1.00 97.56 105 GLY A N 1
ATOM 786 C CA . GLY A 1 105 ? 5.725 -15.703 -2.270 1.00 97.56 105 GLY A CA 1
ATOM 787 C C . GLY A 1 105 ? 4.670 -14.765 -1.680 1.00 97.56 105 GLY A C 1
ATOM 788 O O . GLY A 1 105 ? 3.682 -14.426 -2.332 1.00 97.56 105 GLY A O 1
ATOM 789 N N . ARG A 1 106 ? 4.913 -14.274 -0.457 1.00 98.44 106 ARG A N 1
ATOM 790 C CA . ARG A 1 106 ? 4.210 -13.109 0.110 1.00 98.44 106 ARG A CA 1
ATOM 791 C C . ARG A 1 106 ? 4.363 -11.940 -0.853 1.00 98.44 106 ARG A C 1
ATOM 793 O O . ARG A 1 106 ? 5.463 -11.419 -1.026 1.00 98.44 106 ARG A O 1
ATOM 800 N N . ALA A 1 107 ? 3.258 -11.539 -1.450 1.00 98.38 107 ALA A N 1
ATOM 801 C CA . ALA A 1 107 ? 3.156 -10.410 -2.358 1.00 98.38 107 ALA A CA 1
ATOM 802 C C . ALA A 1 107 ? 2.804 -9.124 -1.597 1.00 98.38 107 ALA A C 1
ATOM 804 O O . ALA A 1 107 ? 2.053 -9.221 -0.629 1.00 98.38 107 ALA A O 1
ATOM 805 N N . TYR A 1 108 ? 3.369 -7.975 -1.971 1.00 98.50 108 TYR A N 1
ATOM 806 C CA . TYR A 1 108 ? 3.279 -6.684 -1.271 1.00 98.50 108 TYR A CA 1
ATOM 807 C C . TYR A 1 108 ? 3.303 -5.511 -2.284 1.00 98.50 108 TYR A C 1
ATOM 809 O O . TYR A 1 108 ? 3.791 -5.715 -3.398 1.00 98.50 108 TYR A O 1
ATOM 817 N N . PRO A 1 109 ? 2.849 -4.292 -1.928 1.00 98.62 109 PRO A N 1
ATOM 818 C CA . PRO A 1 109 ? 2.388 -3.853 -0.607 1.00 98.62 109 PRO A CA 1
ATOM 819 C C . PRO A 1 109 ? 1.003 -4.403 -0.217 1.00 98.62 109 PRO A C 1
ATOM 821 O O . PRO A 1 109 ? 0.339 -5.069 -1.005 1.00 98.62 109 PRO A O 1
ATOM 824 N N . ASP A 1 110 ? 0.589 -4.180 1.034 1.00 98.88 110 ASP A N 1
ATOM 825 C CA . ASP A 1 110 ? -0.775 -4.508 1.476 1.00 98.88 110 ASP A CA 1
ATOM 826 C C . ASP A 1 110 ? -1.731 -3.362 1.165 1.00 98.88 110 ASP A C 1
ATOM 828 O O . ASP A 1 110 ? -2.838 -3.590 0.706 1.00 98.88 110 ASP A O 1
ATOM 832 N N . VAL A 1 111 ? -1.295 -2.127 1.386 1.00 98.81 111 VAL A N 1
ATOM 833 C CA . VAL A 1 111 ? -2.042 -0.900 1.087 1.00 98.81 111 VAL A CA 1
ATOM 834 C C . VAL A 1 111 ? -1.084 0.125 0.503 1.00 98.81 111 VAL A C 1
ATOM 836 O O . VAL A 1 111 ? 0.137 -0.034 0.579 1.00 98.81 111 VAL A O 1
ATOM 839 N N . THR A 1 112 ? -1.614 1.221 -0.007 1.00 98.56 112 THR A N 1
ATOM 840 C CA . THR A 1 112 ? -0.820 2.395 -0.358 1.00 98.56 112 THR A CA 1
ATOM 841 C C . THR A 1 112 ? -1.389 3.638 0.317 1.00 98.56 112 THR A C 1
ATOM 843 O O . THR A 1 112 ? -2.475 3.615 0.890 1.00 98.56 112 THR A O 1
ATOM 846 N N . ALA A 1 113 ? -0.625 4.718 0.321 1.00 98.06 113 ALA A N 1
ATOM 847 C CA . ALA A 1 113 ? -1.099 6.033 0.724 1.00 98.06 113 ALA A CA 1
ATOM 848 C C . ALA A 1 113 ? -0.291 7.096 -0.019 1.00 98.06 113 ALA A C 1
ATOM 850 O O . ALA A 1 113 ? 0.779 6.805 -0.566 1.00 98.06 113 ALA A O 1
ATOM 851 N N . PHE A 1 114 ? -0.790 8.330 -0.005 1.00 96.06 114 PHE A N 1
ATOM 852 C CA . PHE A 1 114 ? -0.118 9.448 -0.648 1.00 96.06 114 PHE A CA 1
ATOM 853 C C . PHE A 1 114 ? 1.333 9.555 -0.161 1.00 96.06 114 PHE A C 1
ATOM 855 O O . PHE A 1 114 ? 1.615 9.449 1.033 1.00 96.06 114 PHE A O 1
ATOM 862 N N . GLY A 1 115 ? 2.273 9.711 -1.091 1.00 94.81 115 GLY A N 1
ATOM 863 C CA . GLY A 1 115 ? 3.707 9.674 -0.795 1.00 94.81 115 GLY A CA 1
ATOM 864 C C . GLY A 1 115 ? 4.538 10.599 -1.675 1.00 94.81 115 GLY A C 1
ATOM 865 O O . GLY A 1 115 ? 5.736 10.365 -1.821 1.00 94.81 115 GLY A O 1
ATOM 866 N N . HIS A 1 116 ? 3.924 11.605 -2.296 1.00 92.81 116 HIS A N 1
ATOM 867 C CA . HIS A 1 116 ? 4.578 12.507 -3.240 1.00 92.81 116 HIS A CA 1
ATOM 868 C C . HIS A 1 116 ? 4.553 13.951 -2.734 1.00 92.81 116 HIS A C 1
ATOM 870 O O . HIS A 1 116 ? 3.540 14.398 -2.212 1.00 92.81 116 HIS A O 1
ATOM 876 N N . ASP A 1 117 ? 5.674 14.658 -2.871 1.00 91.81 117 ASP A N 1
ATOM 877 C CA . ASP A 1 117 ? 5.827 16.088 -2.576 1.00 91.81 117 ASP A CA 1
ATOM 878 C C . ASP A 1 117 ? 5.262 16.535 -1.215 1.00 91.81 117 ASP A C 1
ATOM 880 O O . ASP A 1 117 ? 4.637 17.586 -1.065 1.00 91.81 117 ASP A O 1
ATOM 884 N N . TYR A 1 118 ? 5.540 15.746 -0.176 1.00 92.62 118 TYR A N 1
ATOM 885 C CA . TYR A 1 118 ? 5.293 16.150 1.203 1.00 92.62 118 TYR A CA 1
ATOM 886 C C . TYR A 1 118 ? 6.179 17.336 1.561 1.00 92.62 118 TYR A C 1
ATOM 888 O O . TYR A 1 118 ? 7.404 17.259 1.459 1.00 92.62 118 TYR A O 1
ATOM 896 N N . ILE A 1 119 ? 5.562 18.407 2.057 1.00 94.31 119 ILE A N 1
ATOM 897 C CA . ILE A 1 119 ? 6.293 19.536 2.625 1.00 94.31 119 ILE A CA 1
ATOM 898 C C . ILE A 1 119 ? 6.798 19.134 4.008 1.00 94.31 119 ILE A C 1
ATOM 900 O O . ILE A 1 119 ? 6.017 18.854 4.917 1.00 94.31 119 ILE A O 1
ATOM 904 N N . VAL A 1 120 ? 8.114 19.158 4.175 1.00 94.81 120 VAL A N 1
ATOM 905 C CA . VAL A 1 120 ? 8.794 18.951 5.455 1.00 94.81 120 VAL A CA 1
ATOM 906 C C . VAL A 1 120 ? 9.719 20.121 5.753 1.00 94.81 120 VAL A C 1
ATOM 908 O O . VAL A 1 120 ? 10.108 20.863 4.853 1.00 94.81 120 VAL A O 1
ATOM 911 N N . VAL A 1 121 ? 10.082 20.284 7.023 1.00 96.06 121 VAL A N 1
ATOM 912 C CA . VAL A 1 121 ? 11.118 21.232 7.442 1.00 96.06 121 VAL A CA 1
ATOM 913 C C . VAL A 1 121 ? 12.373 20.440 7.790 1.00 96.06 121 VAL A C 1
ATOM 915 O O . VAL A 1 121 ? 12.361 19.641 8.726 1.00 96.06 121 VAL A O 1
ATOM 918 N N . LEU A 1 122 ? 13.448 20.651 7.035 1.00 93.06 122 LEU A N 1
ATOM 919 C CA . LEU A 1 122 ? 14.754 20.028 7.243 1.00 93.06 122 LEU A CA 1
ATOM 920 C C . LEU A 1 122 ? 15.777 21.133 7.486 1.00 93.06 122 LEU A C 1
ATOM 922 O O . LEU A 1 122 ? 15.933 22.024 6.661 1.00 93.06 122 LEU A O 1
ATOM 926 N N . ASN A 1 123 ? 16.464 21.089 8.629 1.00 94.12 123 ASN A N 1
ATOM 927 C CA . ASN A 1 123 ? 17.459 22.097 9.022 1.00 94.12 123 ASN A CA 1
ATOM 928 C C . ASN A 1 123 ? 16.944 23.554 8.989 1.00 94.12 123 ASN A C 1
ATOM 930 O O . ASN A 1 123 ? 17.722 24.477 8.782 1.00 94.12 123 ASN A O 1
ATOM 934 N N . GLY A 1 124 ? 15.642 23.760 9.214 1.00 95.19 124 GLY A N 1
ATOM 935 C CA . GLY A 1 124 ? 15.003 25.082 9.195 1.00 95.19 124 GLY A CA 1
ATOM 936 C C . GLY A 1 124 ? 14.400 25.485 7.846 1.00 95.19 124 GLY A C 1
ATOM 937 O O . GLY A 1 124 ? 13.574 26.395 7.816 1.00 95.19 124 GLY A O 1
ATOM 938 N N . ASP A 1 125 ? 14.707 24.762 6.767 1.00 95.50 125 ASP A N 1
ATOM 939 C CA . ASP A 1 125 ? 14.216 25.060 5.423 1.00 95.50 125 ASP A CA 1
ATOM 940 C C . ASP A 1 125 ? 13.084 24.124 4.999 1.00 95.50 125 ASP A C 1
ATOM 942 O O . ASP A 1 125 ? 13.049 22.940 5.345 1.00 95.50 125 ASP A O 1
ATOM 946 N N . LYS A 1 126 ? 12.146 24.659 4.213 1.00 95.44 126 LYS A N 1
ATOM 947 C CA . LYS A 1 126 ? 11.082 23.858 3.602 1.00 95.44 126 LYS A CA 1
ATOM 948 C C . LYS A 1 126 ? 11.656 23.047 2.445 1.00 95.44 126 LYS A C 1
ATOM 950 O O . LYS A 1 126 ? 12.264 23.606 1.538 1.00 95.44 126 LYS A O 1
ATOM 955 N N . ALA A 1 127 ? 11.385 21.750 2.445 1.00 93.00 127 ALA A N 1
ATOM 956 C CA . ALA A 1 127 ? 11.738 20.839 1.369 1.00 93.00 127 ALA A CA 1
ATOM 957 C C . ALA A 1 127 ? 10.524 19.997 0.969 1.00 93.00 127 ALA A C 1
ATOM 959 O O . ALA A 1 127 ? 9.666 19.697 1.800 1.00 93.00 127 ALA A O 1
ATOM 960 N N . LEU A 1 128 ? 10.476 19.602 -0.302 1.00 91.69 128 LEU A N 1
ATOM 961 C CA . LEU A 1 128 ? 9.549 18.588 -0.789 1.00 91.69 128 LEU A CA 1
ATOM 962 C C . LEU A 1 128 ? 10.249 17.235 -0.751 1.00 91.69 128 LEU A C 1
ATOM 964 O O . LEU A 1 128 ? 11.340 17.081 -1.302 1.00 91.69 128 LEU A O 1
ATOM 968 N N . ILE A 1 129 ? 9.627 16.259 -0.097 1.00 91.06 129 ILE A N 1
ATOM 969 C CA . ILE A 1 129 ? 10.101 14.878 -0.086 1.00 91.06 129 ILE A CA 1
ATOM 970 C C . ILE A 1 129 ? 9.038 13.947 -0.655 1.00 91.06 129 ILE A C 1
ATOM 972 O O . ILE A 1 129 ? 7.843 14.108 -0.427 1.00 91.06 129 ILE A O 1
ATOM 976 N N . SER A 1 130 ? 9.498 12.932 -1.373 1.00 90.81 130 SER A N 1
ATOM 977 C CA . SER A 1 130 ? 8.663 11.847 -1.874 1.00 90.81 130 SER A CA 1
ATOM 978 C C . SER A 1 130 ? 9.205 10.517 -1.360 1.00 90.81 130 SER A C 1
ATOM 980 O O . SER A 1 130 ? 10.410 10.361 -1.157 1.00 90.81 130 SER A O 1
ATOM 982 N N . GLY A 1 131 ? 8.331 9.538 -1.168 1.00 91.31 131 GLY A N 1
ATOM 983 C CA . GLY A 1 131 ? 8.720 8.176 -0.834 1.00 91.31 131 GLY A CA 1
ATOM 984 C C . GLY A 1 131 ? 7.666 7.430 -0.036 1.00 91.31 131 GLY A C 1
ATOM 985 O O . GLY A 1 131 ? 6.818 8.019 0.634 1.00 91.31 131 GLY A O 1
ATOM 986 N N . THR A 1 132 ? 7.799 6.105 -0.014 1.00 94.62 132 THR A N 1
ATOM 987 C CA . THR A 1 132 ? 7.030 5.253 0.904 1.00 94.62 132 THR A CA 1
ATOM 988 C C . THR A 1 132 ? 7.316 5.577 2.376 1.00 94.62 132 THR A C 1
ATOM 990 O O . THR A 1 132 ? 6.493 5.317 3.250 1.00 94.62 132 THR A O 1
ATOM 993 N N . SER A 1 133 ? 8.453 6.222 2.663 1.00 94.69 133 SER A N 1
ATOM 994 C CA . SER A 1 133 ? 8.775 6.801 3.974 1.00 94.69 133 SER A CA 1
ATOM 995 C C . SER A 1 133 ? 7.821 7.917 4.411 1.00 94.69 133 SER A C 1
ATOM 997 O O . SER A 1 133 ? 7.726 8.162 5.608 1.00 94.69 133 SER A O 1
ATOM 999 N N . ALA A 1 134 ? 7.133 8.592 3.482 1.00 94.56 134 ALA A N 1
ATOM 1000 C CA . ALA A 1 134 ? 6.106 9.588 3.795 1.00 94.56 134 ALA A CA 1
ATOM 1001 C C . ALA A 1 134 ? 4.710 8.948 3.905 1.00 94.56 134 ALA A C 1
ATOM 1003 O O . ALA A 1 134 ? 3.964 9.248 4.837 1.00 94.56 134 ALA A O 1
ATOM 1004 N N . SER A 1 135 ? 4.390 7.996 3.022 1.00 97.31 135 SER A N 1
ATOM 1005 C CA . SER A 1 135 ? 3.097 7.299 3.040 1.00 97.31 135 SER A CA 1
ATOM 1006 C C . SER A 1 135 ? 2.929 6.374 4.254 1.00 97.31 135 SER A C 1
ATOM 1008 O O . SER A 1 135 ? 1.852 6.308 4.846 1.00 97.31 135 SER A O 1
ATOM 1010 N N . THR A 1 136 ? 4.001 5.705 4.692 1.00 98.25 136 THR A N 1
ATOM 1011 C CA . THR A 1 136 ? 3.990 4.800 5.856 1.00 98.25 136 THR A CA 1
ATOM 1012 C C . THR A 1 136 ? 3.526 5.489 7.150 1.00 98.25 136 THR A C 1
ATOM 1014 O O . THR A 1 136 ? 2.574 4.998 7.762 1.00 98.25 136 THR A O 1
ATOM 1017 N N . PRO A 1 137 ? 4.132 6.608 7.606 1.00 97.81 137 PRO A N 1
ATOM 1018 C CA . PRO A 1 137 ? 3.662 7.304 8.802 1.00 97.81 137 PRO A CA 1
ATOM 1019 C C . PRO A 1 137 ? 2.283 7.948 8.614 1.00 97.81 137 PRO A C 1
ATOM 1021 O O . PRO A 1 137 ? 1.535 8.022 9.586 1.00 97.81 137 PRO A O 1
ATOM 1024 N N . ALA A 1 138 ? 1.905 8.355 7.396 1.00 97.19 138 ALA A N 1
ATOM 1025 C CA . ALA A 1 138 ? 0.553 8.848 7.125 1.00 97.19 138 ALA A CA 1
ATOM 1026 C C . ALA A 1 138 ? -0.504 7.754 7.373 1.00 97.19 138 ALA A C 1
ATOM 1028 O O . ALA A 1 138 ? -1.462 7.974 8.116 1.00 97.19 138 ALA A O 1
ATOM 1029 N N . PHE A 1 139 ? -0.289 6.546 6.843 1.00 98.56 139 PHE A N 1
ATOM 1030 C CA . PHE A 1 139 ? -1.154 5.395 7.114 1.00 98.56 139 PHE A CA 1
ATOM 1031 C C . PHE A 1 139 ? -1.139 4.997 8.599 1.00 98.56 139 PHE A C 1
ATOM 1033 O O . PHE A 1 139 ? -2.188 4.749 9.194 1.00 98.56 139 PHE A O 1
ATOM 1040 N N . ALA A 1 140 ? 0.034 4.986 9.240 1.00 98.50 140 ALA A N 1
ATOM 1041 C CA . ALA A 1 140 ? 0.141 4.684 10.667 1.00 98.50 140 ALA A CA 1
ATOM 1042 C C . ALA A 1 140 ? -0.652 5.680 11.535 1.00 98.50 140 ALA A C 1
ATOM 1044 O O . ALA A 1 140 ? -1.307 5.270 12.496 1.00 98.50 140 ALA A O 1
ATOM 1045 N N . ALA A 1 141 ? -0.647 6.971 11.185 1.00 98.25 141 ALA A N 1
ATOM 1046 C CA . ALA A 1 141 ? -1.442 7.992 11.863 1.00 98.25 141 ALA A CA 1
ATOM 1047 C C . ALA A 1 141 ? -2.950 7.737 11.712 1.00 98.25 141 ALA A C 1
ATOM 1049 O O . ALA A 1 141 ? -3.675 7.812 12.701 1.00 98.25 141 ALA A O 1
ATOM 1050 N N . MET A 1 142 ? -3.419 7.341 10.522 1.00 98.44 142 MET A N 1
ATOM 1051 C CA . MET A 1 142 ? -4.820 6.947 10.309 1.00 98.44 142 MET A CA 1
ATOM 1052 C C . MET A 1 142 ? -5.229 5.790 11.230 1.00 98.44 142 MET A C 1
ATOM 1054 O O . MET A 1 142 ? -6.240 5.873 11.922 1.00 98.44 142 MET A O 1
ATOM 1058 N N . ILE A 1 143 ? -4.421 4.729 11.303 1.00 98.56 143 ILE A N 1
ATOM 1059 C CA . ILE A 1 143 ? -4.686 3.591 12.198 1.00 98.56 143 ILE A CA 1
ATOM 1060 C C . ILE A 1 143 ? -4.631 4.006 13.672 1.00 98.56 143 ILE A C 1
ATOM 1062 O O . ILE A 1 143 ? -5.417 3.515 14.481 1.00 98.56 143 ILE A O 1
ATOM 1066 N N . THR A 1 144 ? -3.733 4.923 14.031 1.00 98.56 144 THR A N 1
ATOM 1067 C CA . THR A 1 144 ? -3.634 5.456 15.396 1.00 98.56 144 THR A CA 1
ATOM 1068 C C . THR A 1 144 ? -4.917 6.184 15.794 1.00 98.56 144 THR A C 1
ATOM 1070 O O . THR A 1 144 ? -5.435 5.925 16.876 1.00 98.56 144 THR A O 1
ATOM 1073 N N . LEU A 1 145 ? -5.487 7.003 14.902 1.00 98.50 145 LEU A N 1
ATOM 1074 C CA . LEU A 1 145 ? -6.784 7.654 15.126 1.00 98.50 145 LEU A CA 1
ATOM 1075 C C . LEU A 1 145 ? -7.910 6.631 15.316 1.00 98.50 145 LEU A C 1
ATOM 1077 O O . LEU A 1 145 ? -8.742 6.782 16.203 1.00 98.50 145 LEU A O 1
ATOM 1081 N N . VAL A 1 146 ? -7.925 5.557 14.525 1.00 98.38 146 VAL A N 1
ATOM 1082 C CA . VAL A 1 146 ? -8.925 4.491 14.694 1.00 98.38 146 VAL A CA 1
ATOM 1083 C C . VAL A 1 146 ? -8.752 3.766 16.030 1.00 98.38 146 VAL A C 1
ATOM 1085 O O . VAL A 1 146 ? -9.742 3.470 16.696 1.00 98.38 146 VAL A O 1
ATOM 1088 N N . ASN A 1 147 ? -7.517 3.490 16.452 1.00 98.69 147 ASN A N 1
ATOM 1089 C CA . ASN A 1 147 ? -7.262 2.891 17.761 1.00 98.69 147 ASN A CA 1
ATOM 1090 C C . ASN A 1 147 ? -7.697 3.815 18.905 1.00 98.69 147 ASN A C 1
ATOM 1092 O O . ASN A 1 147 ? -8.268 3.315 19.867 1.00 98.69 147 ASN A O 1
ATOM 1096 N N . ASP A 1 148 ? -7.494 5.129 18.794 1.00 98.50 148 ASP A N 1
ATOM 1097 C CA . ASP A 1 148 ? -7.998 6.098 19.775 1.00 98.50 148 ASP A CA 1
ATOM 1098 C C . ASP A 1 148 ? -9.532 6.048 19.878 1.00 98.50 148 ASP A C 1
ATOM 1100 O O . ASP A 1 148 ? -10.080 5.868 20.965 1.00 98.50 148 ASP A O 1
ATOM 1104 N N . LEU A 1 149 ? -10.237 6.066 18.740 1.00 97.44 149 LEU A N 1
ATOM 1105 C CA . LEU A 1 149 ? -11.697 5.907 18.703 1.00 97.44 149 LEU A CA 1
ATOM 1106 C C . LEU A 1 149 ? -12.155 4.589 19.345 1.00 97.44 149 LEU A C 1
ATOM 1108 O O . LEU A 1 149 ? -13.126 4.568 20.100 1.00 97.44 149 LEU A O 1
ATOM 1112 N N . ARG A 1 150 ? -11.450 3.486 19.071 1.00 98.12 150 ARG A N 1
ATOM 1113 C CA . ARG A 1 150 ? -11.758 2.171 19.647 1.00 98.12 150 ARG A CA 1
ATOM 1114 C C . ARG A 1 150 ? -11.543 2.146 21.155 1.00 98.12 150 ARG A C 1
ATOM 1116 O O . ARG A 1 150 ? -12.431 1.690 21.870 1.00 98.12 150 ARG A O 1
ATOM 1123 N N . LEU A 1 151 ? -10.419 2.668 21.641 1.00 98.38 151 LEU A N 1
ATOM 1124 C CA . LEU A 1 151 ? -10.113 2.725 23.071 1.00 98.38 151 LEU A CA 1
ATOM 1125 C C . LEU A 1 151 ? -11.124 3.601 23.824 1.00 98.38 151 LEU A C 1
ATOM 1127 O O . LEU A 1 151 ? -11.619 3.188 24.871 1.00 98.38 151 LEU A O 1
ATOM 1131 N N . ASN A 1 152 ? -11.517 4.743 23.250 1.00 97.88 152 ASN A N 1
ATOM 1132 C CA . ASN A 1 152 ? -12.568 5.608 23.799 1.00 97.88 152 ASN A CA 1
ATOM 1133 C C . ASN A 1 152 ? -13.955 4.936 23.811 1.00 97.88 152 ASN A C 1
ATOM 1135 O O . ASN A 1 152 ? -14.793 5.260 24.649 1.00 97.88 152 ASN A O 1
ATOM 1139 N N . ALA A 1 153 ? -14.185 3.961 22.928 1.00 97.06 153 ALA A N 1
ATOM 1140 C CA . ALA A 1 153 ? -15.381 3.120 22.907 1.00 97.06 153 ALA A CA 1
ATOM 1141 C C . ALA A 1 153 ? -15.258 1.838 23.762 1.00 97.06 153 ALA A C 1
ATOM 1143 O O . ALA A 1 153 ? -16.122 0.965 23.680 1.00 97.06 153 ALA A O 1
ATOM 1144 N N . GLY A 1 154 ? -14.188 1.680 24.552 1.00 97.50 154 GLY A N 1
ATOM 1145 C CA . GLY A 1 154 ? -13.953 0.486 25.374 1.00 97.50 154 GLY A CA 1
ATOM 1146 C C . GLY A 1 154 ? -13.585 -0.776 24.579 1.00 97.50 154 GLY A C 1
ATOM 1147 O O . GLY A 1 154 ? -13.665 -1.882 25.112 1.00 97.50 154 GLY A O 1
ATOM 1148 N N . LYS A 1 155 ? -13.190 -0.634 23.308 1.00 96.75 155 LYS A N 1
ATOM 1149 C CA . LYS A 1 155 ? -12.763 -1.725 22.419 1.00 96.75 155 LYS A CA 1
ATOM 1150 C C . LYS A 1 155 ? -11.227 -1.860 22.416 1.00 96.75 155 LYS A C 1
ATOM 1152 O O . LYS A 1 155 ? -10.519 -0.870 22.609 1.00 96.75 155 LYS A O 1
ATOM 1157 N N . PRO A 1 156 ? -10.674 -3.061 22.161 1.00 96.88 156 PRO A N 1
ATOM 1158 C CA . PRO A 1 156 ? -9.226 -3.251 22.062 1.00 96.88 156 PRO A CA 1
ATOM 1159 C C . PRO A 1 156 ? -8.647 -2.614 20.790 1.00 96.88 156 PRO A C 1
ATOM 1161 O O . PRO A 1 156 ? -9.347 -2.451 19.788 1.00 96.88 156 PRO A O 1
ATOM 1164 N N . ALA A 1 157 ? -7.347 -2.317 20.792 1.00 97.62 157 ALA A N 1
ATOM 1165 C CA . ALA A 1 157 ? -6.629 -1.887 19.589 1.00 97.62 157 ALA A CA 1
ATOM 1166 C C . ALA A 1 157 ? -6.611 -2.986 18.502 1.00 97.62 157 ALA A C 1
ATOM 1168 O O . ALA A 1 157 ? -6.666 -4.176 18.807 1.00 97.62 157 ALA A O 1
ATOM 1169 N N . LEU A 1 158 ? -6.499 -2.586 17.232 1.00 95.62 158 LEU A N 1
ATOM 1170 C CA . LEU A 1 158 ? -6.653 -3.468 16.063 1.00 95.62 158 LEU A CA 1
ATOM 1171 C C . LEU A 1 158 ? -5.556 -4.540 15.898 1.00 95.62 158 LEU A C 1
ATOM 1173 O O . LEU A 1 158 ? -5.783 -5.547 15.231 1.00 95.62 158 LEU A O 1
ATOM 1177 N N . GLY A 1 159 ? -4.367 -4.346 16.477 1.00 95.75 159 GLY A N 1
ATOM 1178 C CA . GLY A 1 159 ? -3.262 -5.304 16.372 1.00 95.75 159 GLY A CA 1
ATOM 1179 C C . GLY A 1 159 ? -2.782 -5.533 14.930 1.00 95.75 159 GLY A C 1
ATOM 1180 O O . GLY A 1 159 ? -2.555 -4.583 14.182 1.00 95.75 159 GLY A O 1
ATOM 1181 N N . PHE A 1 160 ? -2.576 -6.798 14.547 1.00 97.44 160 PHE A N 1
ATOM 1182 C CA . PHE A 1 160 ? -2.101 -7.169 13.210 1.00 97.44 160 PHE A CA 1
ATOM 1183 C C . PHE A 1 160 ? -3.203 -7.010 12.150 1.00 97.44 160 PHE A C 1
ATOM 1185 O O . PHE A 1 160 ? -4.173 -7.765 12.127 1.00 97.44 160 PHE A O 1
ATOM 1192 N N . LEU A 1 161 ? -3.023 -6.042 11.248 1.00 97.62 161 LEU A N 1
ATOM 1193 C CA . LEU A 1 161 ? -4.085 -5.572 10.356 1.00 97.62 161 LEU A CA 1
ATOM 1194 C C . LEU A 1 161 ? -4.316 -6.413 9.102 1.00 97.62 161 LEU A C 1
ATOM 1196 O O . LEU A 1 161 ? -5.438 -6.414 8.604 1.00 97.62 161 LEU A O 1
ATOM 1200 N N . ASN A 1 162 ? -3.299 -7.092 8.558 1.00 98.44 162 ASN A N 1
ATOM 1201 C CA . ASN A 1 162 ? -3.394 -7.620 7.190 1.00 98.44 162 ASN A CA 1
ATOM 1202 C C . ASN A 1 162 ? -4.616 -8.537 6.987 1.00 98.44 162 ASN A C 1
ATOM 1204 O O . ASN A 1 162 ? -5.394 -8.258 6.079 1.00 98.44 162 ASN A O 1
ATOM 1208 N N . PRO A 1 163 ? -4.899 -9.546 7.838 1.00 97.88 163 PRO A N 1
ATOM 1209 C CA . PRO A 1 163 ? -6.079 -10.389 7.647 1.00 97.88 163 PRO A CA 1
ATOM 1210 C C . PRO A 1 163 ? -7.391 -9.602 7.610 1.00 97.88 163 PRO A C 1
ATOM 1212 O O . PRO A 1 163 ? -8.278 -9.912 6.818 1.00 97.88 163 PRO A O 1
ATOM 1215 N N . THR A 1 164 ? -7.500 -8.566 8.438 1.00 97.44 164 THR A N 1
ATOM 1216 C CA . THR A 1 164 ? -8.658 -7.674 8.482 1.00 97.44 164 THR A CA 1
ATOM 1217 C C . THR A 1 164 ? -8.768 -6.841 7.210 1.00 97.44 164 THR A C 1
ATOM 1219 O O . THR A 1 164 ? -9.844 -6.793 6.625 1.00 97.44 164 THR A O 1
ATOM 1222 N N . LEU A 1 165 ? -7.678 -6.220 6.750 1.00 98.44 165 LEU A N 1
ATOM 1223 C CA . LEU A 1 165 ? -7.693 -5.345 5.572 1.00 98.44 165 LEU A CA 1
ATOM 1224 C C . LEU A 1 165 ? -8.107 -6.098 4.303 1.00 98.44 165 LEU A C 1
ATOM 1226 O O . LEU A 1 165 ? -8.986 -5.628 3.589 1.00 98.44 165 LEU A O 1
ATOM 1230 N N . TYR A 1 166 ? -7.555 -7.291 4.066 1.00 98.50 166 TYR A N 1
ATOM 1231 C CA . TYR A 1 166 ? -7.926 -8.101 2.898 1.00 98.50 166 TYR A CA 1
ATOM 1232 C C . TYR A 1 166 ? -9.389 -8.567 2.963 1.00 98.50 166 TYR A C 1
ATOM 1234 O O . TYR A 1 166 ? -10.088 -8.550 1.953 1.00 98.50 166 TYR A O 1
ATOM 1242 N N . ARG A 1 167 ? -9.897 -8.929 4.153 1.00 97.00 167 ARG A N 1
ATOM 1243 C CA . ARG A 1 167 ? -11.321 -9.268 4.326 1.00 97.00 167 ARG A CA 1
ATOM 1244 C C . ARG A 1 167 ? -12.235 -8.065 4.100 1.00 97.00 167 ARG A C 1
ATOM 1246 O O . ARG A 1 167 ? -13.284 -8.218 3.482 1.00 97.00 167 ARG A O 1
ATOM 1253 N N . LEU A 1 168 ? -11.852 -6.892 4.602 1.00 96.56 168 LEU A N 1
ATOM 1254 C CA . LEU A 1 168 ? -12.623 -5.665 4.421 1.00 96.56 168 LEU A CA 1
ATOM 1255 C C . LEU A 1 168 ? -12.630 -5.213 2.967 1.00 96.56 168 LEU A C 1
ATOM 1257 O O . LEU A 1 168 ? -13.686 -4.826 2.498 1.00 96.56 168 LEU A O 1
ATOM 1261 N N . GLN A 1 169 ? -11.515 -5.304 2.240 1.00 96.44 169 GLN A N 1
ATOM 1262 C CA . GLN A 1 169 ? -11.499 -4.957 0.818 1.00 96.44 169 GLN A CA 1
ATOM 1263 C C . GLN A 1 169 ? -12.419 -5.879 0.007 1.00 96.44 169 GLN A C 1
ATOM 1265 O O . GLN A 1 169 ? -13.185 -5.392 -0.821 1.00 96.44 169 GLN A O 1
ATOM 1270 N N . ALA A 1 170 ? -12.419 -7.183 0.302 1.00 95.31 170 ALA A N 1
ATOM 1271 C CA . ALA A 1 170 ? -13.289 -8.136 -0.382 1.00 95.31 170 ALA A CA 1
ATOM 1272 C C . ALA A 1 170 ? -14.785 -7.891 -0.102 1.00 95.31 170 ALA A C 1
ATOM 1274 O O . ALA A 1 170 ? -15.613 -8.058 -0.993 1.00 95.31 170 ALA A O 1
ATOM 1275 N N . ALA A 1 171 ? -15.142 -7.505 1.128 1.00 95.00 171 ALA A N 1
ATOM 1276 C CA . ALA A 1 171 ? -16.533 -7.265 1.523 1.00 95.00 171 ALA A CA 1
ATOM 1277 C C . ALA A 1 171 ? -17.022 -5.831 1.233 1.00 95.00 171 ALA A C 1
ATOM 1279 O O . ALA A 1 171 ? -18.205 -5.616 0.981 1.00 95.00 171 ALA A O 1
ATOM 1280 N N . TYR A 1 172 ? -16.118 -4.853 1.273 1.00 96.12 172 TYR A N 1
ATOM 1281 C CA . TYR A 1 172 ? -16.386 -3.419 1.181 1.00 96.12 172 TYR A CA 1
ATOM 1282 C C . TYR A 1 172 ? -15.311 -2.738 0.318 1.00 96.12 172 TYR A C 1
ATOM 1284 O O . TYR A 1 172 ? -14.493 -1.976 0.840 1.00 96.12 172 TYR A O 1
ATOM 1292 N N . PRO A 1 173 ? -15.301 -2.960 -1.008 1.00 94.69 173 PRO A N 1
ATOM 1293 C CA . PRO A 1 173 ? -14.253 -2.436 -1.885 1.00 94.69 173 PRO A CA 1
ATOM 1294 C C . PRO A 1 173 ? -14.124 -0.907 -1.823 1.00 94.69 173 PRO A C 1
ATOM 1296 O O . PRO A 1 173 ? -13.017 -0.391 -1.877 1.00 94.69 173 PRO A O 1
ATOM 1299 N N . LEU A 1 174 ? -15.225 -0.179 -1.585 1.00 94.94 174 LEU A N 1
ATOM 1300 C CA . LEU A 1 174 ? -15.236 1.288 -1.439 1.00 94.94 174 LEU A CA 1
ATOM 1301 C C . LEU A 1 174 ? -14.522 1.818 -0.180 1.00 94.94 174 LEU A C 1
ATOM 1303 O O . LEU A 1 174 ? -14.372 3.033 -0.026 1.00 94.94 174 LEU A O 1
ATOM 1307 N N . ALA A 1 175 ? -14.096 0.935 0.731 1.00 97.06 175 ALA A N 1
ATOM 1308 C CA . ALA A 1 175 ? -13.216 1.295 1.840 1.00 97.06 175 ALA A CA 1
ATOM 1309 C C . ALA A 1 175 ? -11.794 1.647 1.367 1.00 97.06 175 ALA A C 1
ATOM 1311 O O . ALA A 1 175 ? -11.020 2.218 2.138 1.00 97.06 175 ALA A O 1
ATOM 1312 N N . PHE A 1 176 ? -11.471 1.343 0.108 1.00 98.25 176 PHE A N 1
ATOM 1313 C CA . PHE A 1 176 ? -10.212 1.669 -0.536 1.00 98.25 176 PHE A CA 1
ATOM 1314 C C . PHE A 1 176 ? -10.472 2.353 -1.886 1.00 98.25 176 PHE A C 1
ATOM 1316 O O . PHE A 1 176 ? -11.450 2.058 -2.572 1.00 98.25 176 PHE A O 1
ATOM 1323 N N . HIS A 1 177 ? -9.604 3.282 -2.267 1.00 97.50 177 HIS A N 1
ATOM 1324 C CA . HIS A 1 177 ? -9.522 3.781 -3.630 1.00 97.50 177 HIS A CA 1
ATOM 1325 C C . HIS A 1 177 ? -8.592 2.856 -4.414 1.00 97.50 177 HIS A C 1
ATOM 1327 O O . HIS A 1 177 ? -7.399 2.770 -4.112 1.00 97.50 177 HIS A O 1
ATOM 1333 N N . ASP A 1 178 ? -9.164 2.140 -5.380 1.00 97.50 178 ASP A N 1
ATOM 1334 C CA . ASP A 1 178 ? -8.438 1.228 -6.263 1.00 97.50 178 ASP A CA 1
ATOM 1335 C C . ASP A 1 178 ? -7.542 2.027 -7.222 1.00 97.50 178 ASP A C 1
ATOM 1337 O O . ASP A 1 178 ? -8.014 2.927 -7.922 1.00 97.50 178 ASP A O 1
ATOM 1341 N N . ILE A 1 179 ? -6.246 1.722 -7.228 1.00 97.19 179 ILE A N 1
ATOM 1342 C CA . ILE A 1 179 ? -5.246 2.446 -8.012 1.00 97.19 179 ILE A CA 1
ATOM 1343 C C . ILE A 1 179 ? -4.900 1.586 -9.216 1.00 97.19 179 ILE A C 1
ATOM 1345 O O . ILE A 1 179 ? -4.199 0.596 -9.084 1.00 97.19 179 ILE A O 1
ATOM 1349 N N . ILE A 1 180 ? -5.354 1.999 -10.397 1.00 95.62 180 ILE A N 1
ATOM 1350 C CA . ILE A 1 180 ? -5.274 1.180 -11.621 1.00 95.62 180 ILE A CA 1
ATOM 1351 C C . ILE A 1 180 ? -4.297 1.727 -12.671 1.00 95.62 180 ILE A C 1
ATOM 1353 O O . ILE A 1 180 ? -4.212 1.210 -13.782 1.00 95.62 180 ILE A O 1
ATOM 1357 N N . THR A 1 181 ? -3.567 2.795 -12.338 1.00 94.12 181 THR A N 1
ATOM 1358 C CA . THR A 1 181 ? -2.673 3.489 -13.273 1.00 94.12 181 THR A CA 1
ATOM 1359 C C . THR A 1 181 ? -1.262 3.592 -12.710 1.00 94.12 181 THR A C 1
ATOM 1361 O O . THR A 1 181 ? -1.036 4.183 -11.652 1.00 94.12 181 THR A O 1
ATOM 1364 N N . GLY A 1 182 ? -0.293 3.084 -13.474 1.00 92.31 182 GLY A N 1
ATOM 1365 C CA . GLY A 1 182 ? 1.140 3.216 -13.214 1.00 92.31 182 GLY A CA 1
ATOM 1366 C C . GLY A 1 182 ? 1.849 1.882 -12.966 1.00 92.31 182 GLY A C 1
ATOM 1367 O O . GLY A 1 182 ? 1.254 0.809 -13.023 1.00 92.31 182 GLY A O 1
ATOM 1368 N N . THR A 1 183 ? 3.166 1.949 -12.766 1.00 93.31 183 THR A N 1
ATOM 1369 C CA . THR A 1 183 ? 4.052 0.771 -12.707 1.00 93.31 183 THR A CA 1
ATOM 1370 C C . THR A 1 183 ? 5.199 0.994 -11.732 1.00 93.31 183 THR A C 1
ATOM 1372 O O . THR A 1 183 ? 5.523 2.142 -11.401 1.00 93.31 183 THR A O 1
ATOM 1375 N N . ASN A 1 184 ? 5.876 -0.089 -11.336 1.00 91.25 184 ASN A N 1
ATOM 1376 C CA . ASN A 1 184 ? 7.111 -0.012 -10.553 1.00 91.25 184 ASN A CA 1
ATOM 1377 C C . ASN A 1 184 ? 8.411 -0.248 -11.354 1.00 91.25 184 ASN A C 1
ATOM 1379 O O . ASN A 1 184 ? 9.393 -0.758 -10.817 1.00 91.25 184 ASN A O 1
ATOM 1383 N N . ALA A 1 185 ? 8.443 0.152 -12.632 1.00 85.56 185 ALA A N 1
ATOM 1384 C CA . ALA A 1 185 ? 9.533 -0.158 -13.570 1.00 85.56 185 ALA A CA 1
ATOM 1385 C C . ALA A 1 185 ? 10.898 0.498 -13.302 1.00 85.56 185 ALA A C 1
ATOM 1387 O O . ALA A 1 185 ? 11.896 0.098 -13.904 1.00 85.56 185 ALA A O 1
ATOM 1388 N N . ALA A 1 186 ? 10.979 1.502 -12.430 1.00 75.62 186 ALA A N 1
ATOM 1389 C CA . ALA A 1 186 ? 12.195 2.290 -12.248 1.00 75.62 186 ALA A CA 1
ATOM 1390 C C . ALA A 1 186 ? 12.781 2.184 -10.836 1.00 75.62 186 ALA A C 1
ATOM 1392 O O . ALA A 1 186 ? 12.053 2.158 -9.844 1.00 75.62 186 ALA A O 1
ATOM 1393 N N . GLY A 1 187 ? 14.116 2.188 -10.755 1.00 64.19 187 GLY A N 1
ATOM 1394 C CA . GLY A 1 187 ? 14.850 2.345 -9.498 1.00 64.19 187 GLY A CA 1
ATOM 1395 C C . GLY A 1 187 ? 14.736 3.760 -8.912 1.00 64.19 187 GLY A C 1
ATOM 1396 O O . GLY A 1 187 ? 14.179 4.664 -9.529 1.00 64.19 187 GLY A O 1
ATOM 1397 N N . MET A 1 188 ? 15.265 3.965 -7.702 1.00 55.84 188 MET A N 1
ATOM 1398 C CA . MET A 1 188 ? 15.227 5.274 -7.035 1.00 55.84 188 MET A CA 1
ATOM 1399 C C . MET A 1 188 ? 16.106 6.309 -7.756 1.00 55.84 188 MET A C 1
ATOM 1401 O O . MET A 1 188 ? 17.325 6.162 -7.779 1.00 55.84 188 MET A O 1
ATOM 1405 N N . GLY A 1 189 ? 15.500 7.394 -8.246 1.00 54.69 189 GLY A N 1
ATOM 1406 C CA . GLY A 1 189 ? 16.197 8.557 -8.800 1.00 54.69 189 GLY A CA 1
ATOM 1407 C C . GLY A 1 189 ? 16.283 8.592 -10.335 1.00 54.69 189 GLY A C 1
ATOM 1408 O O . GLY A 1 189 ? 16.164 7.564 -10.999 1.00 54.69 189 GLY A O 1
ATOM 1409 N N . PRO A 1 190 ? 16.523 9.782 -10.918 1.00 54.81 190 PRO A N 1
ATOM 1410 C CA . PRO A 1 190 ? 16.418 10.028 -12.362 1.00 54.81 190 PRO A CA 1
ATOM 1411 C C . PRO A 1 190 ? 17.496 9.332 -13.207 1.00 54.81 190 PRO A C 1
ATOM 1413 O O . PRO A 1 190 ? 17.362 9.255 -14.423 1.00 54.81 190 PRO A O 1
ATOM 1416 N N . ALA A 1 191 ? 18.566 8.839 -12.576 1.00 61.06 191 ALA A N 1
ATOM 1417 C CA . ALA A 1 191 ? 19.694 8.197 -13.248 1.00 61.06 191 ALA A CA 1
ATOM 1418 C C . ALA A 1 191 ? 19.652 6.659 -13.200 1.00 61.06 191 ALA A C 1
ATOM 1420 O O . ALA A 1 191 ? 20.523 6.013 -13.780 1.00 61.06 191 ALA A O 1
ATOM 1421 N N . MET A 1 192 ? 18.678 6.056 -12.505 1.00 66.19 192 MET A N 1
ATOM 1422 C CA . MET A 1 192 ? 18.606 4.598 -12.401 1.00 66.19 192 MET A CA 1
ATOM 1423 C C . MET A 1 192 ? 17.971 3.988 -13.656 1.00 66.19 192 MET A C 1
ATOM 1425 O O . MET A 1 192 ? 16.950 4.491 -14.131 1.00 66.19 192 MET A O 1
ATOM 1429 N N . PRO A 1 193 ? 18.526 2.884 -14.190 1.00 68.44 193 PRO A N 1
ATOM 1430 C CA . PRO A 1 193 ? 17.981 2.246 -15.377 1.00 68.44 193 PRO A CA 1
ATOM 1431 C C . PRO A 1 193 ? 16.556 1.746 -15.123 1.00 68.44 193 PRO A C 1
ATOM 1433 O O . PRO A 1 193 ? 16.293 1.030 -14.155 1.00 68.44 193 PRO A O 1
ATOM 1436 N N . VAL A 1 194 ? 15.644 2.103 -16.027 1.00 79.19 194 VAL A N 1
ATOM 1437 C CA . VAL A 1 194 ? 14.294 1.533 -16.083 1.00 79.19 194 VAL A CA 1
ATOM 1438 C C . VAL A 1 194 ? 14.399 0.103 -16.606 1.00 79.19 194 VAL A C 1
ATOM 1440 O O . VAL A 1 194 ? 15.060 -0.144 -17.623 1.00 79.19 194 VAL A O 1
ATOM 1443 N N . CYS A 1 195 ? 13.777 -0.832 -15.895 1.00 82.19 195 CYS A N 1
ATOM 1444 C CA . CYS A 1 195 ? 13.705 -2.229 -16.289 1.00 82.19 195 CYS A CA 1
ATOM 1445 C C . CYS A 1 195 ? 12.554 -2.464 -17.260 1.00 82.19 195 CYS A C 1
ATOM 1447 O O . CYS A 1 195 ? 11.489 -1.871 -17.132 1.00 82.19 195 CYS A O 1
ATOM 1449 N N . ASP A 1 196 ? 12.775 -3.363 -18.217 1.00 84.50 196 ASP A N 1
ATOM 1450 C CA . ASP A 1 196 ? 11.780 -3.669 -19.248 1.00 84.50 196 ASP A CA 1
ATOM 1451 C C . ASP A 1 196 ? 10.619 -4.509 -18.675 1.00 84.50 196 ASP A C 1
ATOM 1453 O O . ASP A 1 196 ? 9.510 -4.490 -19.198 1.00 84.50 196 ASP A O 1
ATOM 1457 N N . LEU A 1 197 ? 10.875 -5.229 -17.574 1.00 90.06 197 LEU A N 1
ATOM 1458 C CA . LEU A 1 197 ? 9.884 -5.979 -16.806 1.00 90.06 197 LEU A CA 1
ATOM 1459 C C . LEU A 1 197 ? 9.595 -5.274 -15.482 1.00 90.06 197 LEU A C 1
ATOM 1461 O O . LEU A 1 197 ? 10.518 -4.918 -14.744 1.00 90.06 197 LEU A O 1
ATOM 1465 N N . SER A 1 198 ? 8.311 -5.121 -15.165 1.00 92.25 198 SER A N 1
ATOM 1466 C CA . SER A 1 198 ? 7.845 -4.524 -13.916 1.00 92.25 198 SER A CA 1
ATOM 1467 C C . SER A 1 198 ? 6.430 -4.971 -13.579 1.00 92.25 198 SER A C 1
ATOM 1469 O O . SER A 1 198 ? 5.730 -5.505 -14.435 1.00 92.25 198 SER A O 1
ATOM 1471 N N . PHE A 1 199 ? 6.016 -4.765 -12.335 1.00 95.38 199 PHE A N 1
ATOM 1472 C CA . PHE A 1 199 ? 4.625 -4.942 -11.950 1.00 95.38 199 PHE A CA 1
ATOM 1473 C C . PHE A 1 199 ? 3.829 -3.689 -12.321 1.00 95.38 199 PHE A C 1
ATOM 1475 O O . PHE A 1 199 ? 4.324 -2.560 -12.211 1.00 95.38 199 PHE A O 1
ATOM 1482 N N . HIS A 1 200 ? 2.595 -3.909 -12.758 1.00 95.69 200 HIS A N 1
ATOM 1483 C CA . HIS A 1 200 ? 1.649 -2.863 -13.123 1.00 95.69 200 HIS A CA 1
ATOM 1484 C C . HIS A 1 200 ? 0.504 -2.825 -12.114 1.00 95.69 200 HIS A C 1
ATOM 1486 O O . HIS A 1 200 ? 0.136 -3.868 -11.562 1.00 95.69 200 HIS A O 1
ATOM 1492 N N . ALA A 1 201 ? -0.017 -1.620 -11.894 1.00 96.38 201 ALA A N 1
ATOM 1493 C CA . ALA A 1 201 ? -1.296 -1.412 -11.239 1.00 96.38 201 ALA A CA 1
ATOM 1494 C C . ALA A 1 201 ? -2.422 -2.005 -12.094 1.00 96.38 201 ALA A C 1
ATOM 1496 O O . ALA A 1 201 ? -2.410 -1.871 -13.318 1.00 96.38 201 ALA A O 1
ATOM 1497 N N . GLU A 1 202 ? -3.365 -2.675 -11.447 1.00 96.75 202 GLU A N 1
ATOM 1498 C CA . GLU A 1 202 ? -4.479 -3.399 -12.063 1.00 96.75 202 GLU A CA 1
ATOM 1499 C C . GLU A 1 202 ? -5.692 -3.300 -11.139 1.00 96.75 202 GLU A C 1
ATOM 1501 O O . GLU A 1 202 ? -5.544 -2.965 -9.970 1.00 96.75 202 GLU A O 1
ATOM 1506 N N . SER A 1 203 ? -6.894 -3.609 -11.633 1.00 96.06 203 SER A N 1
ATOM 1507 C CA . SER A 1 203 ? -8.075 -3.554 -10.764 1.00 96.06 203 SER A CA 1
ATOM 1508 C C . SER A 1 203 ? -8.010 -4.585 -9.633 1.00 96.06 203 SER A C 1
ATOM 1510 O O . SER A 1 203 ? -7.756 -5.773 -9.863 1.00 96.06 203 SER A O 1
ATOM 1512 N N . GLY A 1 204 ? -8.321 -4.136 -8.417 1.00 96.62 204 GLY A N 1
ATOM 1513 C CA . GLY A 1 204 ? -8.311 -4.944 -7.206 1.00 96.62 204 GLY A CA 1
ATOM 1514 C C . GLY A 1 204 ? -6.986 -4.846 -6.456 1.00 96.62 204 GLY A C 1
ATOM 1515 O O . GLY A 1 204 ? -6.435 -3.770 -6.282 1.00 96.62 204 GLY A O 1
ATOM 1516 N N . TRP A 1 205 ? -6.502 -5.972 -5.925 1.00 98.50 205 TRP A N 1
ATOM 1517 C CA . TRP A 1 205 ? -5.163 -5.988 -5.339 1.00 98.50 205 TRP A CA 1
ATOM 1518 C C . TRP A 1 205 ? -4.124 -6.120 -6.447 1.00 98.50 205 TRP A C 1
ATOM 1520 O O . TRP A 1 205 ? -4.242 -7.011 -7.289 1.00 98.50 205 TRP A O 1
ATOM 1530 N N . ASP A 1 206 ? -3.063 -5.323 -6.382 1.00 98.56 206 ASP A N 1
ATOM 1531 C CA . ASP A 1 206 ? -1.926 -5.439 -7.289 1.00 98.56 206 ASP A CA 1
ATOM 1532 C C . ASP A 1 206 ? -0.572 -5.343 -6.556 1.00 98.56 206 ASP A C 1
ATOM 1534 O O . ASP A 1 206 ? -0.465 -4.880 -5.416 1.00 98.56 206 ASP A O 1
ATOM 1538 N N . ALA A 1 207 ? 0.501 -5.788 -7.217 1.00 97.50 207 ALA A N 1
ATOM 1539 C CA . ALA A 1 207 ? 1.849 -5.838 -6.642 1.00 97.50 207 ALA A CA 1
ATOM 1540 C C . ALA A 1 207 ? 2.602 -4.486 -6.659 1.00 97.50 207 ALA A C 1
ATOM 1542 O O . ALA A 1 207 ? 3.837 -4.465 -6.630 1.00 97.50 207 ALA A O 1
ATOM 1543 N N . VAL A 1 208 ? 1.883 -3.362 -6.731 1.00 95.81 208 VAL A N 1
ATOM 1544 C CA . VAL A 1 208 ? 2.405 -1.986 -6.788 1.00 95.81 208 VAL A CA 1
ATOM 1545 C C . VAL A 1 208 ? 1.678 -1.058 -5.800 1.00 95.81 208 VAL A C 1
ATOM 1547 O O . VAL A 1 208 ? 2.335 -0.297 -5.078 1.00 95.81 208 VAL A O 1
ATOM 1550 N N . SER A 1 209 ? 0.350 -1.152 -5.744 1.00 97.69 209 SER A N 1
ATOM 1551 C CA . SER A 1 209 ? -0.590 -0.360 -4.937 1.00 97.69 209 SER A CA 1
ATOM 1552 C C . SER A 1 209 ? -1.214 -1.150 -3.788 1.00 97.69 209 SER A C 1
ATOM 1554 O O . SER A 1 209 ? -1.783 -0.556 -2.869 1.00 97.69 209 SER A O 1
ATOM 1556 N N . GLY A 1 210 ? -1.111 -2.480 -3.809 1.00 98.56 210 GLY A N 1
ATOM 1557 C CA . GLY A 1 210 ? -1.776 -3.338 -2.838 1.00 98.56 210 GLY A CA 1
ATOM 1558 C C . GLY A 1 210 ? -3.292 -3.248 -2.981 1.00 98.56 210 GLY A C 1
ATOM 1559 O O . GLY A 1 210 ? -3.801 -3.219 -4.090 1.00 98.56 210 GLY A O 1
ATOM 1560 N N . LEU A 1 211 ? -4.015 -3.177 -1.862 1.00 98.62 211 LEU A N 1
ATOM 1561 C CA . LEU A 1 211 ? -5.476 -3.016 -1.826 1.00 98.62 211 LEU A CA 1
ATOM 1562 C C . LEU A 1 211 ? -5.959 -1.613 -2.247 1.00 98.62 211 LEU A C 1
ATOM 1564 O O . LEU A 1 211 ? -7.164 -1.372 -2.233 1.00 98.62 211 LEU A O 1
ATOM 1568 N N . GLY A 1 212 ? -5.044 -0.687 -2.550 1.00 98.50 212 GLY A N 1
ATOM 1569 C CA . GLY A 1 212 ? -5.354 0.715 -2.815 1.00 98.50 212 GLY A CA 1
ATOM 1570 C C . GLY A 1 212 ? -5.146 1.631 -1.605 1.00 98.50 212 GLY A C 1
ATOM 1571 O O . GLY A 1 212 ? -4.599 1.224 -0.568 1.00 98.50 212 GLY A O 1
ATOM 1572 N N . SER A 1 213 ? -5.520 2.903 -1.762 1.00 98.44 213 SER A N 1
ATOM 1573 C CA . SER A 1 213 ? -5.400 3.910 -0.703 1.00 98.44 213 SER A CA 1
ATOM 1574 C C . SER A 1 213 ? -6.635 3.892 0.207 1.00 98.44 213 SER A C 1
ATOM 1576 O O . SER A 1 213 ? -7.741 3.639 -0.265 1.00 98.44 213 SER A O 1
ATOM 1578 N N . PRO A 1 214 ? -6.512 4.090 1.530 1.00 97.62 214 PRO A N 1
ATOM 1579 C CA . PRO A 1 214 ? -7.663 4.007 2.424 1.00 97.62 214 PRO A CA 1
ATOM 1580 C C . PRO A 1 214 ? -8.629 5.180 2.210 1.00 97.62 214 PRO A C 1
ATOM 1582 O O . PRO A 1 214 ? -8.274 6.340 2.426 1.00 97.62 214 PRO A O 1
ATOM 1585 N N . ASN A 1 215 ? -9.895 4.876 1.923 1.00 97.12 215 ASN A N 1
ATOM 1586 C CA . ASN A 1 215 ? -10.981 5.845 2.035 1.00 97.12 215 ASN A CA 1
ATOM 1587 C C . ASN A 1 215 ? -11.304 6.032 3.524 1.00 97.12 215 ASN A C 1
ATOM 1589 O O . ASN A 1 215 ? -12.150 5.335 4.092 1.00 97.12 215 ASN A O 1
ATOM 1593 N N . PHE A 1 216 ? -10.566 6.925 4.186 1.00 96.00 216 PHE A N 1
ATOM 1594 C CA . PHE A 1 216 ? -10.540 7.007 5.647 1.00 96.00 216 PHE A CA 1
ATOM 1595 C C . PHE A 1 216 ? -11.924 7.168 6.309 1.00 96.00 216 PHE A C 1
ATOM 1597 O O . PHE A 1 216 ? -12.181 6.445 7.276 1.00 96.00 216 PHE A O 1
ATOM 1604 N N . PRO A 1 217 ? -12.853 8.015 5.816 1.00 95.44 217 PRO A N 1
ATOM 1605 C CA . PRO A 1 217 ? -14.208 8.093 6.366 1.00 95.44 217 PRO A CA 1
ATOM 1606 C C . PRO A 1 217 ? -14.965 6.758 6.374 1.00 95.44 217 PRO A C 1
ATOM 1608 O O . PRO A 1 217 ? -15.692 6.480 7.322 1.00 95.44 217 PRO A O 1
ATOM 1611 N N . VAL A 1 218 ? -14.778 5.917 5.353 1.00 96.56 218 VAL A N 1
ATOM 1612 C CA . VAL A 1 218 ? -15.427 4.599 5.260 1.00 96.56 218 VAL A CA 1
ATOM 1613 C C . VAL A 1 218 ? -14.665 3.572 6.095 1.00 96.56 218 VAL A C 1
ATOM 1615 O O . VAL A 1 218 ? -15.244 2.901 6.950 1.00 96.56 218 VAL A O 1
ATOM 1618 N N . LEU A 1 219 ? -13.351 3.472 5.888 1.00 97.00 219 LEU A N 1
ATOM 1619 C CA . LEU A 1 219 ? -12.513 2.464 6.531 1.00 97.00 219 LEU A CA 1
ATOM 1620 C C . LEU A 1 219 ? -12.487 2.618 8.058 1.00 97.00 219 LEU A C 1
ATOM 1622 O O . LEU A 1 219 ? -12.529 1.617 8.771 1.00 97.00 219 LEU A O 1
ATOM 1626 N N . SER A 1 220 ? -12.455 3.849 8.576 1.00 96.75 220 SER A N 1
ATOM 1627 C CA . SER A 1 220 ? -12.454 4.098 10.024 1.00 96.75 220 SER A CA 1
ATOM 1628 C C . SER A 1 220 ? -13.724 3.588 10.711 1.00 96.75 220 SER A C 1
ATOM 1630 O O . SER A 1 220 ? -13.626 2.998 11.785 1.00 96.75 220 SER A O 1
ATOM 1632 N N . GLN A 1 221 ? -14.893 3.730 10.079 1.00 95.88 221 GLN A N 1
ATOM 1633 C CA . GLN A 1 221 ? -16.166 3.225 10.608 1.00 95.88 221 GLN A CA 1
ATOM 1634 C C . GLN A 1 221 ? -16.212 1.695 10.619 1.00 95.88 221 GLN A C 1
ATOM 1636 O O . GLN A 1 221 ? -16.640 1.093 11.606 1.00 95.88 221 GLN A O 1
ATOM 1641 N N . LEU A 1 222 ? -15.713 1.059 9.553 1.00 96.69 222 LEU A N 1
ATOM 1642 C CA . LEU A 1 222 ? -15.611 -0.400 9.477 1.00 96.69 222 LEU A CA 1
ATOM 1643 C C . LEU A 1 222 ? -14.647 -0.949 10.534 1.00 96.69 222 LEU A C 1
ATOM 1645 O O . LEU A 1 222 ? -14.956 -1.929 11.206 1.00 96.69 222 LEU A O 1
ATOM 1649 N N . LEU A 1 223 ? -13.490 -0.309 10.716 1.00 97.06 223 LEU A N 1
ATOM 1650 C CA . LEU A 1 223 ? -12.487 -0.741 11.688 1.00 97.06 223 LEU A CA 1
ATOM 1651 C C . LEU A 1 223 ? -12.904 -0.466 13.141 1.00 97.06 223 LEU A C 1
ATOM 1653 O O . LEU A 1 223 ? -12.568 -1.248 14.033 1.00 97.06 223 LEU A O 1
ATOM 1657 N N . LEU A 1 224 ? -13.659 0.603 13.404 1.00 96.31 224 LEU A N 1
ATOM 1658 C CA . LEU A 1 224 ? -14.221 0.876 14.729 1.00 96.31 224 LEU A CA 1
ATOM 1659 C C . LEU A 1 224 ? -15.116 -0.278 15.211 1.00 96.31 224 LEU A C 1
ATOM 1661 O O . LEU A 1 224 ? -15.060 -0.636 16.386 1.00 96.31 224 LEU A O 1
ATOM 1665 N N . ASN A 1 225 ? -15.866 -0.907 14.301 1.00 93.06 225 ASN A N 1
ATOM 1666 C CA . ASN A 1 225 ? -16.799 -2.002 14.595 1.00 93.06 225 ASN A CA 1
ATOM 1667 C C . ASN A 1 225 ? -16.409 -3.320 13.907 1.00 93.06 225 ASN A C 1
ATOM 1669 O O . ASN A 1 225 ? -17.270 -4.103 13.512 1.00 93.06 225 ASN A O 1
ATOM 1673 N N . VAL A 1 226 ? -15.105 -3.571 13.744 1.00 93.56 226 VAL A N 1
ATOM 1674 C CA . VAL A 1 226 ? -14.601 -4.688 12.927 1.00 93.56 226 VAL A CA 1
ATOM 1675 C C . VAL A 1 226 ? -15.102 -6.056 13.391 1.00 93.56 226 VAL A C 1
ATOM 1677 O O . VAL A 1 226 ? -15.337 -6.934 12.563 1.00 93.56 226 VAL A O 1
ATOM 1680 N N . GLU A 1 227 ? -15.286 -6.245 14.697 1.00 90.62 227 GLU A N 1
ATOM 1681 C CA . GLU A 1 227 ? -15.808 -7.486 15.269 1.00 90.62 227 GLU A CA 1
ATOM 1682 C C . GLU A 1 227 ? -17.227 -7.794 14.767 1.00 90.62 227 GLU A C 1
ATOM 1684 O O . GLU A 1 227 ? -17.527 -8.939 14.425 1.00 90.62 227 GLU A O 1
ATOM 1689 N N . ASP A 1 228 ? -18.063 -6.764 14.652 1.00 88.38 228 ASP A N 1
ATOM 1690 C CA . ASP A 1 228 ? -19.451 -6.864 14.199 1.00 88.38 228 ASP A CA 1
ATOM 1691 C C . ASP A 1 228 ? -19.484 -7.045 12.668 1.00 88.38 228 ASP A C 1
ATOM 1693 O O . ASP A 1 228 ? -20.035 -8.010 12.141 1.00 88.38 228 ASP A O 1
ATOM 1697 N N . VAL A 1 229 ? -18.738 -6.204 11.945 1.00 86.25 229 VAL A N 1
ATOM 1698 C CA . VAL A 1 229 ? -18.624 -6.239 10.474 1.00 86.25 229 VAL A CA 1
ATOM 1699 C C . VAL A 1 229 ? -18.125 -7.600 9.960 1.00 86.25 229 VAL A C 1
ATOM 1701 O O . VAL A 1 229 ? -18.614 -8.145 8.964 1.00 86.25 229 VAL A O 1
ATOM 1704 N N . LEU A 1 230 ? -17.124 -8.179 10.629 1.00 81.56 230 LEU A N 1
ATOM 1705 C CA . LEU A 1 230 ? -16.510 -9.438 10.208 1.00 81.56 230 LEU A CA 1
ATOM 1706 C C . LEU A 1 230 ? -17.187 -10.691 10.783 1.00 81.56 230 LEU A C 1
ATOM 1708 O O . LEU A 1 230 ? -16.836 -11.803 10.362 1.00 81.56 230 LEU A O 1
ATOM 1712 N N . SER A 1 231 ? -18.121 -10.545 11.725 1.00 76.56 231 SER A N 1
ATOM 1713 C CA . SER A 1 231 ? -18.965 -11.647 12.198 1.00 76.56 231 SER A CA 1
ATOM 1714 C C . SER A 1 231 ? -20.198 -11.825 11.309 1.00 76.56 231 SER A C 1
ATOM 1716 O O . SER A 1 231 ? -20.478 -12.961 10.922 1.00 76.56 231 SER A O 1
ATOM 1718 N N . ASP A 1 232 ? -20.822 -10.738 10.847 1.00 58.34 232 ASP A N 1
ATOM 1719 C CA . ASP A 1 232 ? -21.958 -10.778 9.910 1.00 58.34 232 ASP A CA 1
ATOM 1720 C C . ASP A 1 232 ? -21.572 -11.281 8.511 1.00 58.34 232 ASP A C 1
ATOM 1722 O O . ASP A 1 232 ? -22.337 -11.979 7.846 1.00 58.34 232 ASP A O 1
ATOM 1726 N N . THR A 1 233 ? -20.338 -11.046 8.065 1.00 51.75 233 THR A N 1
ATOM 1727 C CA . THR A 1 233 ? -19.850 -11.606 6.790 1.00 51.75 233 THR A CA 1
ATOM 1728 C C . THR A 1 233 ? -19.686 -13.132 6.804 1.00 51.75 233 THR A C 1
ATOM 1730 O O . THR A 1 233 ? -19.601 -13.735 5.735 1.00 51.75 233 THR A O 1
ATOM 1733 N N . LYS A 1 234 ? -19.727 -13.803 7.971 1.00 44.97 234 LYS A N 1
ATOM 1734 C CA . LYS A 1 234 ? -19.895 -15.270 8.014 1.00 44.97 234 LYS A CA 1
ATOM 1735 C C . LYS A 1 234 ? -21.307 -15.712 7.609 1.00 44.97 234 LYS A C 1
ATOM 1737 O O . LYS A 1 234 ? -21.461 -16.849 7.172 1.00 44.97 234 LYS A O 1
ATOM 1742 N N . VAL A 1 235 ? -22.313 -14.839 7.710 1.00 39.94 235 VAL A N 1
ATOM 1743 C CA . VAL A 1 235 ? -23.674 -15.100 7.213 1.00 39.94 235 VAL A CA 1
ATOM 1744 C C . VAL A 1 235 ? -23.708 -14.984 5.686 1.00 39.94 235 VAL A C 1
ATOM 1746 O O . VAL A 1 235 ? -24.274 -15.855 5.034 1.00 39.94 235 VAL A O 1
ATOM 1749 N N . LEU A 1 236 ? -23.008 -14.005 5.097 1.00 39.28 236 LEU A N 1
ATOM 1750 C CA . LEU A 1 236 ? -22.918 -13.839 3.634 1.00 39.28 236 LEU A CA 1
ATOM 1751 C C . LEU A 1 236 ? -22.062 -14.909 2.934 1.00 39.28 236 LEU A C 1
ATOM 1753 O O . LEU A 1 236 ? -22.318 -15.227 1.778 1.00 39.28 236 LEU A O 1
ATOM 1757 N N . ALA A 1 237 ? -21.097 -15.520 3.628 1.00 40.59 237 ALA A N 1
ATOM 1758 C CA . ALA A 1 237 ? -20.309 -16.633 3.086 1.00 40.59 237 ALA A CA 1
ATOM 1759 C C . ALA A 1 237 ? -21.116 -17.940 2.899 1.00 40.59 237 ALA A C 1
ATOM 1761 O O . ALA A 1 237 ? -20.646 -18.848 2.218 1.00 40.59 237 ALA A O 1
ATOM 1762 N N . ASN A 1 238 ? -22.320 -18.034 3.481 1.00 33.06 238 ASN A N 1
ATOM 1763 C CA . ASN A 1 238 ? -23.229 -19.180 3.352 1.00 33.06 238 ASN A CA 1
ATOM 1764 C C . ASN A 1 238 ? -24.434 -18.904 2.433 1.00 33.06 238 ASN A C 1
ATOM 1766 O O . ASN A 1 238 ? -25.316 -19.756 2.317 1.00 33.06 238 ASN A O 1
ATOM 1770 N N . VAL A 1 239 ? -24.490 -17.740 1.779 1.00 33.00 239 VAL A N 1
ATOM 1771 C CA . VAL A 1 239 ? -25.522 -17.431 0.784 1.00 33.00 239 VAL A CA 1
ATOM 1772 C C . VAL A 1 239 ? -24.984 -17.844 -0.594 1.00 33.00 239 VAL A C 1
ATOM 1774 O O . VAL A 1 239 ? -23.962 -17.303 -1.023 1.00 33.00 239 VAL A O 1
ATOM 1777 N N . PRO A 1 240 ? -25.610 -18.809 -1.300 1.00 31.59 240 PRO A N 1
ATOM 1778 C CA . PRO A 1 240 ? -25.247 -19.128 -2.680 1.00 31.59 240 PRO A CA 1
ATOM 1779 C C . PRO A 1 240 ? -25.341 -17.868 -3.551 1.00 31.59 240 PRO A C 1
ATOM 1781 O O . PRO A 1 240 ? -26.165 -17.003 -3.251 1.00 31.59 240 PRO A O 1
ATOM 1784 N N . PRO A 1 241 ? -24.552 -17.746 -4.634 1.00 34.50 241 PRO A N 1
ATOM 1785 C CA . PRO A 1 241 ? -24.584 -16.559 -5.480 1.00 34.50 241 PRO A CA 1
ATOM 1786 C C . PRO A 1 241 ? -26.018 -16.276 -5.946 1.00 34.50 241 PRO A C 1
ATOM 1788 O O . PRO A 1 241 ? -26.653 -17.115 -6.589 1.00 34.50 241 PRO A O 1
ATOM 1791 N N . LEU A 1 242 ? -26.532 -15.101 -5.572 1.00 34.59 242 LEU A N 1
ATOM 1792 C CA . LEU A 1 242 ? -27.874 -14.660 -5.931 1.00 34.59 242 LEU A CA 1
ATOM 1793 C C . LEU A 1 242 ? -27.953 -14.488 -7.448 1.00 34.59 242 LEU A C 1
ATOM 1795 O O . LEU A 1 242 ? -27.103 -13.849 -8.069 1.00 34.59 242 LEU A O 1
ATOM 1799 N N . SER A 1 243 ? -28.989 -15.071 -8.046 1.00 38.56 243 SER A N 1
ATOM 1800 C CA . SER A 1 243 ? -29.288 -14.867 -9.460 1.00 38.56 243 SER A CA 1
ATOM 1801 C C . SER A 1 243 ? -29.678 -13.405 -9.714 1.00 38.56 243 SER A C 1
ATOM 1803 O O . SER A 1 243 ? -30.291 -12.760 -8.861 1.00 38.56 243 SER A O 1
ATOM 1805 N N . ASN A 1 244 ? -29.356 -12.895 -10.908 1.00 43.34 244 ASN A N 1
ATOM 1806 C CA . ASN A 1 244 ? -29.518 -11.489 -11.311 1.00 43.34 244 ASN A CA 1
ATOM 1807 C C . ASN A 1 244 ? -30.924 -10.887 -11.089 1.00 43.34 244 ASN A C 1
ATOM 1809 O O . ASN A 1 244 ? -31.069 -9.670 -11.137 1.00 43.34 244 ASN A O 1
ATOM 1813 N N . GLN A 1 245 ? -31.955 -11.701 -10.844 1.00 37.56 245 GLN A N 1
ATOM 1814 C CA . GLN A 1 245 ? -33.315 -11.220 -10.596 1.00 37.56 245 GLN A CA 1
ATOM 1815 C C . GLN A 1 245 ? -33.548 -10.728 -9.156 1.00 37.56 245 GLN A C 1
ATOM 1817 O O . GLN A 1 245 ? -34.374 -9.844 -8.960 1.00 37.56 245 GLN A O 1
ATOM 1822 N N . GLN A 1 246 ? -32.795 -11.202 -8.154 1.00 35.12 246 GLN A N 1
ATOM 1823 C CA . GLN A 1 246 ? -32.992 -10.790 -6.750 1.00 35.12 246 GLN A CA 1
ATOM 1824 C C . GLN A 1 246 ? -32.312 -9.456 -6.391 1.00 35.12 246 GLN A C 1
ATOM 1826 O O . GLN A 1 246 ? -32.706 -8.802 -5.432 1.00 35.12 246 GLN A O 1
ATOM 1831 N N . MET A 1 247 ? -31.348 -8.986 -7.191 1.00 39.59 247 MET A N 1
ATOM 1832 C CA . MET A 1 247 ? -30.669 -7.700 -6.954 1.00 39.59 247 MET A CA 1
ATOM 1833 C C . MET A 1 247 ? -31.542 -6.465 -7.241 1.00 39.59 247 MET A C 1
ATOM 1835 O O . MET A 1 247 ? -31.217 -5.371 -6.782 1.00 39.59 247 MET A O 1
ATOM 1839 N N . GLN A 1 248 ? -32.634 -6.607 -8.003 1.00 36.09 248 GLN A N 1
ATOM 1840 C CA . GLN A 1 248 ? -33.489 -5.474 -8.380 1.00 36.09 248 GLN A CA 1
ATOM 1841 C C . GLN A 1 248 ? -34.574 -5.146 -7.345 1.00 36.09 248 GLN A C 1
ATOM 1843 O O . GLN A 1 248 ? -34.960 -3.982 -7.241 1.00 36.09 248 GLN A O 1
ATOM 1848 N N . GLU A 1 249 ? -35.032 -6.114 -6.547 1.00 36.94 249 GLU A N 1
ATOM 1849 C CA . GLU A 1 249 ? -36.094 -5.877 -5.556 1.00 36.94 249 GLU A CA 1
ATOM 1850 C C . GLU A 1 249 ? -35.546 -5.293 -4.237 1.00 36.94 249 GLU A C 1
ATOM 1852 O O . GLU A 1 249 ? -36.104 -4.320 -3.721 1.00 36.94 249 GLU A O 1
ATOM 1857 N N . ASP A 1 250 ? -34.386 -5.758 -3.754 1.00 37.44 250 ASP A N 1
ATOM 1858 C CA . ASP A 1 250 ? -33.800 -5.290 -2.482 1.00 37.44 250 ASP A CA 1
ATOM 1859 C C . ASP A 1 250 ? -33.136 -3.901 -2.570 1.00 37.44 250 ASP A C 1
ATOM 1861 O O . ASP A 1 250 ? -33.076 -3.155 -1.583 1.00 37.44 250 ASP A O 1
ATOM 1865 N N . ALA A 1 251 ? -32.699 -3.487 -3.765 1.00 41.53 251 ALA A N 1
ATOM 1866 C CA . ALA A 1 251 ? -32.153 -2.149 -3.993 1.00 41.53 251 ALA A CA 1
ATOM 1867 C C . ALA A 1 251 ? -33.218 -1.044 -3.830 1.00 41.53 251 ALA A C 1
ATOM 1869 O O . ALA A 1 251 ? -32.898 0.074 -3.424 1.00 41.53 251 ALA A O 1
ATOM 1870 N N . SER A 1 252 ? -34.501 -1.338 -4.075 1.00 36.94 252 SER A N 1
ATOM 1871 C CA . SER A 1 252 ? -35.576 -0.342 -3.952 1.00 36.94 252 SER A CA 1
ATOM 1872 C C . SER A 1 252 ? -35.940 -0.012 -2.496 1.00 36.94 252 SER A C 1
ATOM 1874 O O . SER A 1 252 ? -36.488 1.067 -2.241 1.00 36.94 252 SER A O 1
ATOM 1876 N N . GLY A 1 253 ? -35.690 -0.922 -1.549 1.00 34.88 253 GLY A N 1
ATOM 1877 C CA . GLY A 1 253 ? -36.010 -0.729 -0.130 1.00 34.88 253 GLY A CA 1
ATOM 1878 C C . GLY A 1 253 ? -34.927 0.052 0.615 1.00 34.88 253 GLY A C 1
ATOM 1879 O O . GLY A 1 253 ? -35.216 1.045 1.282 1.00 34.88 253 GLY A O 1
ATOM 1880 N N . SER A 1 254 ? -33.666 -0.348 0.438 1.00 39.53 254 SER A N 1
ATOM 1881 C CA . SER A 1 254 ? -32.525 0.198 1.189 1.00 39.53 254 SER A CA 1
ATOM 1882 C C . SER A 1 254 ? -32.054 1.571 0.689 1.00 39.53 254 SER A C 1
ATOM 1884 O O . SER A 1 254 ? -31.583 2.392 1.479 1.00 39.53 254 SER A O 1
ATOM 1886 N N . VAL A 1 255 ? -32.247 1.882 -0.600 1.00 37.56 255 VAL A N 1
ATOM 1887 C CA . VAL A 1 255 ? -31.882 3.193 -1.172 1.00 37.56 255 VAL A CA 1
ATOM 1888 C C . VAL A 1 255 ? -32.794 4.316 -0.656 1.00 37.56 255 VAL A C 1
ATOM 1890 O O . VAL A 1 255 ? -32.326 5.435 -0.449 1.00 37.56 255 VAL A O 1
ATOM 1893 N N . LYS A 1 256 ? -34.071 4.042 -0.349 1.00 31.92 256 LYS A N 1
ATOM 1894 C CA . LYS A 1 256 ? -34.998 5.074 0.160 1.00 31.92 256 LYS A CA 1
ATOM 1895 C C . LYS A 1 256 ? -34.612 5.587 1.551 1.00 31.92 256 LYS A C 1
ATOM 1897 O O . LYS A 1 256 ? -34.751 6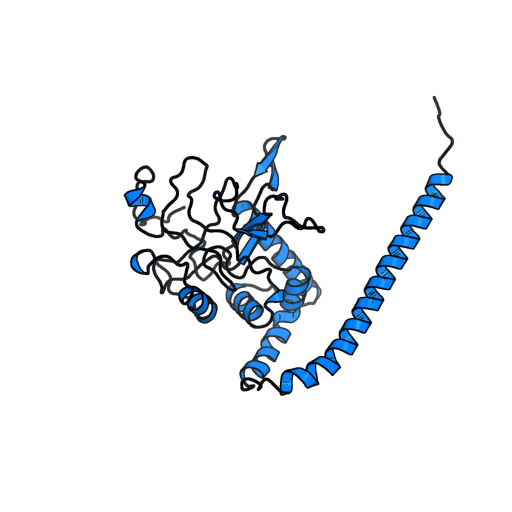.779 1.817 1.00 31.92 256 LYS A O 1
ATOM 1902 N N . THR A 1 257 ? -34.082 4.722 2.411 1.00 35.75 257 THR A N 1
ATOM 1903 C CA . THR A 1 257 ? -33.688 5.085 3.782 1.00 35.75 257 THR A CA 1
ATOM 1904 C C . THR A 1 257 ? -32.347 5.827 3.813 1.00 35.75 257 THR A C 1
ATOM 1906 O O . THR A 1 257 ? -32.183 6.779 4.576 1.00 35.75 257 THR A O 1
ATOM 1909 N N . LEU A 1 258 ? -31.404 5.456 2.937 1.00 35.94 258 LEU A N 1
ATOM 1910 C CA . LEU A 1 258 ? -30.061 6.047 2.903 1.00 35.94 258 LEU A CA 1
ATOM 1911 C C . LEU A 1 258 ? -30.024 7.428 2.218 1.00 35.94 258 LEU A C 1
ATOM 1913 O O . LEU A 1 258 ? -29.287 8.316 2.655 1.00 35.94 258 LEU A O 1
ATOM 1917 N N . VAL A 1 259 ? -30.853 7.647 1.188 1.00 38.53 259 VAL A N 1
ATOM 1918 C CA . VAL A 1 259 ? -30.971 8.954 0.507 1.00 38.53 259 VAL A CA 1
ATOM 1919 C C . VAL A 1 259 ? -31.655 9.993 1.409 1.00 38.53 259 VAL A C 1
ATOM 1921 O O . VAL A 1 259 ? -31.262 11.158 1.418 1.00 38.53 259 VAL A O 1
ATOM 1924 N N . GLY A 1 260 ? -32.617 9.584 2.245 1.00 36.19 260 GLY A N 1
ATOM 1925 C CA . GLY A 1 260 ? -33.280 10.489 3.193 1.00 36.19 260 GLY A CA 1
ATOM 1926 C C . GLY A 1 260 ? -32.335 11.061 4.258 1.00 36.19 260 GLY A C 1
ATOM 1927 O O . GLY A 1 260 ? -32.392 12.252 4.565 1.00 36.19 260 GLY A O 1
ATOM 1928 N N . ALA A 1 261 ? -31.420 10.238 4.779 1.00 38.25 261 ALA A N 1
ATOM 1929 C CA . ALA A 1 261 ? -30.459 10.658 5.801 1.00 38.25 261 ALA A CA 1
ATOM 1930 C C . ALA A 1 261 ? -29.340 11.560 5.243 1.00 38.25 261 ALA A C 1
ATOM 1932 O O . ALA A 1 261 ? -28.900 12.498 5.910 1.00 38.25 261 ALA A O 1
ATOM 1933 N N . SER A 1 262 ? -28.905 11.318 4.003 1.00 41.56 262 SER A N 1
ATOM 1934 C CA . SER A 1 262 ? -27.815 12.069 3.366 1.00 41.56 262 SER A CA 1
ATOM 1935 C C . SER A 1 262 ? -28.257 13.440 2.840 1.00 41.56 262 SER A C 1
ATOM 1937 O O . SER A 1 262 ? -27.515 14.410 2.992 1.00 41.56 262 SER A O 1
ATOM 1939 N N . VAL A 1 263 ? -29.488 13.578 2.330 1.00 40.88 263 VAL A N 1
ATOM 1940 C CA . VAL A 1 263 ? -30.037 14.890 1.931 1.00 40.88 263 VAL A CA 1
ATOM 1941 C C . VAL A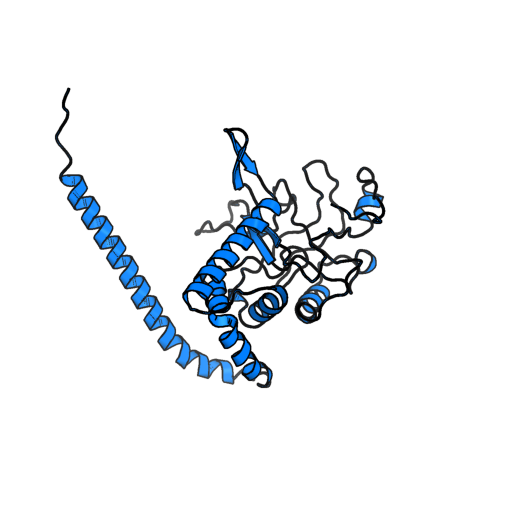 1 263 ? -30.265 15.793 3.149 1.00 40.88 263 VAL A C 1
ATOM 1943 O O . VAL A 1 263 ? -29.939 16.977 3.097 1.00 40.88 263 VAL A O 1
ATOM 1946 N N . ALA A 1 264 ? -30.746 15.250 4.273 1.00 40.53 264 ALA A N 1
ATOM 1947 C CA . ALA A 1 264 ? -30.937 16.025 5.503 1.00 40.53 264 ALA A CA 1
ATOM 1948 C C . ALA A 1 264 ? -29.608 16.559 6.073 1.00 40.53 264 ALA A C 1
ATOM 1950 O O . ALA A 1 264 ? -29.529 17.722 6.475 1.00 40.53 264 ALA A O 1
ATOM 1951 N N . ALA A 1 265 ? -28.547 15.744 6.042 1.00 40.69 265 ALA A N 1
ATOM 1952 C CA . ALA A 1 265 ? -27.209 16.155 6.467 1.00 40.69 265 ALA A CA 1
ATOM 1953 C C . ALA A 1 265 ? -26.598 17.220 5.535 1.00 40.69 265 ALA A C 1
ATOM 1955 O O . ALA A 1 265 ? -25.990 18.180 6.012 1.00 40.69 265 ALA A O 1
ATOM 1956 N N . LEU A 1 266 ? -26.813 17.102 4.218 1.00 32.59 266 LEU A N 1
ATOM 1957 C CA . LEU A 1 266 ? -26.339 18.086 3.242 1.00 32.59 266 LEU A CA 1
ATOM 1958 C C . LEU A 1 266 ? -27.054 19.439 3.405 1.00 32.59 266 LEU A C 1
ATOM 1960 O O . LEU A 1 266 ? -26.410 20.487 3.395 1.00 32.59 266 LEU A O 1
ATOM 1964 N N . VAL A 1 267 ? -28.375 19.425 3.619 1.00 40.47 267 VAL A N 1
ATOM 1965 C CA . VAL A 1 267 ? -29.173 20.641 3.857 1.00 40.47 267 VAL A CA 1
ATOM 1966 C C . VAL A 1 267 ? -28.766 21.319 5.168 1.00 40.47 267 VAL A C 1
ATOM 1968 O O . VAL A 1 267 ? -28.631 22.543 5.203 1.00 40.47 267 VAL A O 1
ATOM 1971 N N . ALA A 1 268 ? -28.494 20.546 6.224 1.00 40.78 268 ALA A N 1
ATOM 1972 C CA . ALA A 1 268 ? -28.001 21.087 7.488 1.00 40.78 268 ALA A CA 1
ATOM 1973 C C . ALA A 1 268 ? -26.616 21.746 7.336 1.00 40.78 268 ALA A C 1
ATOM 1975 O O . ALA A 1 268 ? -26.409 22.856 7.829 1.00 40.78 268 ALA A O 1
ATOM 1976 N N . ALA A 1 269 ? -25.689 21.127 6.597 1.00 39.06 269 ALA A N 1
ATOM 1977 C CA . ALA A 1 269 ? -24.356 21.685 6.361 1.00 39.06 269 ALA A CA 1
ATOM 1978 C C . ALA A 1 269 ? -24.394 22.986 5.535 1.00 39.06 269 ALA A C 1
ATOM 1980 O O . ALA A 1 269 ? -23.710 23.956 5.869 1.00 39.06 269 ALA A O 1
ATOM 1981 N N . VAL A 1 270 ? -25.244 23.047 4.502 1.00 45.41 270 VAL A N 1
ATOM 1982 C CA . VAL A 1 270 ? -25.427 24.256 3.678 1.00 45.41 270 VAL A CA 1
ATOM 1983 C C . VAL A 1 270 ? -26.082 25.385 4.483 1.00 45.41 270 VAL A C 1
ATOM 1985 O O . VAL A 1 270 ? -25.670 26.539 4.361 1.00 45.41 270 VAL A O 1
ATOM 1988 N N . ALA A 1 271 ? -27.045 25.076 5.357 1.00 43.09 271 ALA A N 1
ATOM 1989 C CA . ALA A 1 271 ? -27.678 26.070 6.225 1.00 43.09 271 ALA A CA 1
ATOM 1990 C C . ALA A 1 271 ? -26.695 26.662 7.253 1.00 43.09 271 ALA A C 1
ATOM 1992 O O . ALA A 1 271 ? -26.693 27.876 7.473 1.00 43.09 271 ALA A O 1
ATOM 1993 N N . VAL A 1 272 ? -25.816 25.836 7.832 1.00 48.84 272 VAL A N 1
ATOM 1994 C CA . VAL A 1 272 ? -24.768 26.289 8.764 1.00 48.84 272 VAL A CA 1
ATOM 1995 C C . VAL A 1 272 ? -23.729 27.157 8.046 1.00 48.84 272 VAL A C 1
ATOM 1997 O O . VAL A 1 272 ? -23.365 28.218 8.556 1.00 48.84 272 VAL A O 1
ATOM 2000 N N . ALA A 1 273 ? -23.312 26.782 6.833 1.00 40.53 273 ALA A N 1
ATOM 2001 C CA . ALA A 1 273 ? -22.389 27.581 6.025 1.00 40.53 273 ALA A CA 1
ATOM 2002 C C . ALA A 1 273 ? -22.997 28.934 5.603 1.00 40.53 273 ALA A C 1
ATOM 2004 O O . ALA A 1 273 ? -22.331 29.970 5.677 1.00 40.53 273 ALA A O 1
ATOM 2005 N N . ALA A 1 274 ? -24.281 28.956 5.227 1.00 49.75 274 ALA A N 1
ATOM 2006 C CA . ALA A 1 274 ? -24.995 30.186 4.893 1.00 49.75 274 ALA A CA 1
ATOM 2007 C C . ALA A 1 274 ? -25.160 31.107 6.115 1.00 49.75 274 ALA A C 1
ATOM 2009 O O . ALA A 1 274 ? -24.943 32.316 6.008 1.00 49.75 274 ALA A O 1
ATOM 2010 N N . ALA A 1 275 ? -25.473 30.553 7.291 1.00 53.22 275 ALA A N 1
ATOM 2011 C CA . ALA A 1 275 ? -25.568 31.315 8.535 1.00 53.22 275 ALA A CA 1
ATOM 2012 C C . ALA A 1 275 ? -24.211 31.903 8.960 1.00 53.22 275 ALA A C 1
ATOM 2014 O O . ALA A 1 275 ? -24.148 33.073 9.342 1.00 53.22 275 ALA A O 1
ATOM 2015 N N . ALA A 1 276 ? -23.120 31.141 8.818 1.00 45.84 276 ALA A N 1
ATOM 2016 C CA . ALA A 1 276 ? -21.762 31.614 9.083 1.00 45.84 276 ALA A CA 1
ATOM 2017 C C . ALA A 1 276 ? -21.353 32.748 8.127 1.00 45.84 276 ALA A C 1
ATOM 2019 O O . ALA A 1 276 ? -20.837 33.775 8.570 1.00 45.84 276 ALA A O 1
ATOM 2020 N N . LEU A 1 277 ? -21.664 32.629 6.831 1.00 44.56 277 LEU A N 1
ATOM 2021 C CA . LEU A 1 277 ? -21.413 33.684 5.844 1.00 44.56 277 LEU A CA 1
ATOM 2022 C C . LEU A 1 277 ? -22.208 34.961 6.142 1.00 44.56 277 LEU A C 1
ATOM 2024 O O . LEU A 1 277 ? -21.656 36.058 6.057 1.00 44.56 277 LEU A O 1
ATOM 2028 N N . VAL A 1 278 ? -23.482 34.843 6.531 1.00 60.06 278 VAL A N 1
ATOM 2029 C CA . VAL A 1 278 ? -24.315 35.995 6.921 1.00 60.06 278 VAL A CA 1
ATOM 2030 C C . VAL A 1 278 ? -23.798 36.645 8.208 1.00 60.06 278 VAL A C 1
ATOM 2032 O O . VAL A 1 278 ? -23.769 37.875 8.290 1.00 60.06 278 VAL A O 1
ATOM 2035 N N . TYR A 1 279 ? -23.346 35.851 9.183 1.00 54.06 279 TYR A N 1
ATOM 2036 C CA . TYR A 1 279 ? -22.754 36.337 10.431 1.00 54.06 279 TYR A CA 1
ATOM 2037 C C . TYR A 1 279 ? -21.458 37.121 10.179 1.00 54.06 279 TYR A C 1
ATOM 2039 O O . TYR A 1 279 ? -21.337 38.268 10.616 1.00 54.06 279 TYR A O 1
ATOM 2047 N N . VAL A 1 280 ? -20.539 36.565 9.381 1.00 55.34 280 VAL A N 1
ATOM 2048 C CA . VAL A 1 280 ? -19.277 37.223 9.001 1.00 55.34 280 VAL A CA 1
ATOM 2049 C C . VAL A 1 280 ? -19.543 38.518 8.222 1.00 55.34 280 VAL A C 1
ATOM 2051 O O . VAL A 1 280 ? -18.973 39.557 8.549 1.00 55.34 280 VAL A O 1
ATOM 2054 N N . LYS A 1 281 ? -20.490 38.525 7.269 1.00 50.41 281 LYS A N 1
ATOM 2055 C CA . LYS A 1 281 ? -20.868 39.742 6.518 1.00 50.41 281 LYS A CA 1
ATOM 2056 C C . LYS A 1 281 ? -21.549 40.819 7.372 1.00 50.41 281 LYS A C 1
ATOM 2058 O O . LYS A 1 281 ? -21.516 41.998 7.010 1.00 50.41 281 LYS A O 1
ATOM 2063 N N . ARG A 1 282 ? -22.222 40.444 8.467 1.00 50.19 282 ARG A N 1
ATOM 2064 C CA . ARG A 1 282 ? -22.831 41.394 9.417 1.00 50.19 282 ARG A CA 1
ATOM 2065 C C . ARG A 1 282 ? -21.796 42.006 10.357 1.00 50.19 282 ARG A C 1
ATOM 2067 O O . ARG A 1 282 ? -21.926 43.185 10.672 1.00 50.19 282 ARG A O 1
ATOM 2074 N N . HIS A 1 283 ? -20.784 41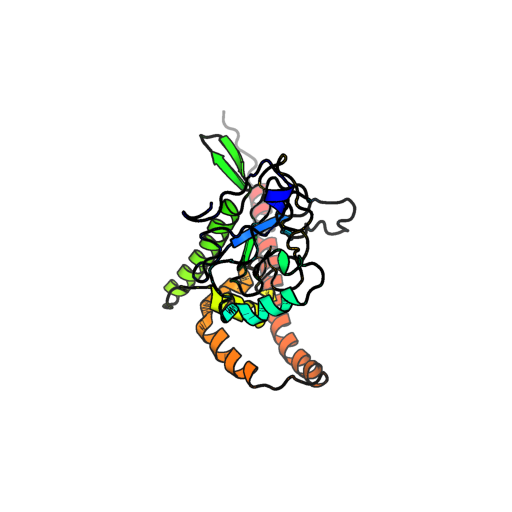.241 10.764 1.00 50.22 283 HIS A N 1
ATOM 2075 C CA . HIS A 1 283 ? -19.728 41.729 11.653 1.00 50.22 283 HIS A CA 1
ATOM 2076 C C . HIS A 1 283 ? -18.616 42.496 10.929 1.00 50.22 283 HIS A C 1
ATOM 2078 O O . HIS A 1 283 ? -18.131 43.480 11.478 1.00 50.22 283 HIS A O 1
ATOM 2084 N N . ALA A 1 284 ? -18.295 42.156 9.677 1.00 48.59 284 ALA A N 1
ATOM 2085 C CA . ALA A 1 284 ? -17.341 42.923 8.870 1.00 48.59 284 ALA A CA 1
ATOM 2086 C C . ALA A 1 284 ? -17.819 44.360 8.572 1.00 48.59 284 ALA A C 1
ATOM 2088 O O . ALA A 1 284 ? -17.007 45.264 8.443 1.00 48.59 284 ALA A O 1
ATOM 2089 N N . ARG A 1 285 ? -19.139 44.605 8.541 1.00 45.97 285 ARG A N 1
ATOM 2090 C CA . ARG A 1 285 ? -19.717 45.952 8.354 1.00 45.97 285 ARG A CA 1
ATOM 2091 C C . ARG A 1 285 ? -19.688 46.849 9.598 1.00 45.97 285 ARG A C 1
ATOM 2093 O O . ARG A 1 285 ? -20.104 47.996 9.507 1.00 45.97 285 ARG A O 1
ATOM 2100 N N . LYS A 1 286 ? -19.243 46.344 10.755 1.00 41.38 286 LYS A N 1
ATOM 2101 C CA . LYS A 1 286 ? -19.123 47.127 11.999 1.00 41.38 286 LYS A CA 1
ATOM 2102 C C . LYS A 1 286 ? -17.682 47.524 12.344 1.00 41.38 286 LYS A C 1
ATOM 2104 O O . LYS A 1 286 ? -17.491 48.158 13.372 1.00 41.38 286 LYS A O 1
ATOM 2109 N N . ALA A 1 287 ? -16.697 47.140 11.530 1.00 42.66 287 ALA A N 1
ATOM 2110 C CA . ALA A 1 287 ? -15.273 47.300 11.835 1.00 42.66 287 ALA A CA 1
ATOM 2111 C C . ALA A 1 287 ? -14.560 48.350 10.957 1.00 42.66 287 ALA A C 1
ATOM 2113 O O . ALA A 1 287 ? -13.357 48.247 10.741 1.00 42.66 287 ALA A O 1
ATOM 2114 N N . GLU A 1 288 ? -15.280 49.356 10.454 1.00 44.78 288 GLU A N 1
ATOM 2115 C CA . GLU A 1 288 ? -14.654 50.619 10.043 1.00 44.78 288 GLU A CA 1
ATOM 2116 C C . GLU A 1 288 ? -14.674 51.571 11.249 1.00 44.78 288 GLU A C 1
ATOM 2118 O O . GLU A 1 288 ? -15.693 51.659 11.930 1.00 44.78 288 GLU A O 1
ATOM 2123 N N . TYR A 1 289 ? -13.551 52.261 11.477 1.00 42.03 289 TYR A N 1
ATOM 2124 C CA . TYR A 1 289 ? -13.191 53.157 12.593 1.00 42.03 289 TYR A CA 1
ATOM 2125 C C . TYR A 1 289 ? -12.454 52.520 13.781 1.00 42.03 289 TYR A C 1
ATOM 2127 O O . TYR A 1 289 ? -13.052 52.087 14.761 1.00 42.03 289 TYR A O 1
ATOM 2135 N N . CYS A 1 290 ? -11.120 52.533 13.687 1.00 30.48 290 CYS A N 1
ATOM 2136 C CA . CYS A 1 290 ? -10.241 53.331 14.555 1.00 30.48 290 CYS A CA 1
ATOM 2137 C C . CYS A 1 290 ? -8.792 53.198 14.049 1.00 30.48 290 CYS A C 1
ATOM 2139 O O . CYS A 1 290 ? -8.126 52.205 14.328 1.00 30.48 290 CYS A O 1
ATOM 2141 N N . GLU A 1 291 ? -8.313 54.198 13.304 1.00 37.75 291 GLU A N 1
ATOM 2142 C CA . GLU A 1 291 ? -6.890 54.554 13.332 1.00 37.75 291 GLU A CA 1
ATOM 2143 C C . GLU A 1 291 ? -6.632 55.283 14.654 1.00 37.75 291 GLU A C 1
ATOM 2145 O O . GLU A 1 291 ? -7.416 56.153 15.044 1.00 37.75 291 GLU A O 1
ATOM 2150 N N . LEU A 1 292 ? -5.558 54.913 15.344 1.00 33.62 292 LEU A N 1
ATOM 2151 C CA . LEU A 1 292 ? -4.914 55.753 16.347 1.00 33.62 292 LEU A CA 1
ATOM 2152 C C . LEU A 1 292 ? -3.403 55.684 16.109 1.00 33.62 292 LEU A C 1
ATOM 2154 O O . LEU A 1 292 ? -2.882 54.602 15.834 1.00 33.62 292 LEU A O 1
ATOM 2158 N N . ASP A 1 293 ? -2.813 56.879 16.177 1.00 39.53 293 ASP A N 1
ATOM 2159 C CA . ASP A 1 293 ? -1.436 57.298 15.874 1.00 39.53 293 ASP A CA 1
ATOM 2160 C C . ASP A 1 293 ? -0.302 56.376 16.358 1.00 39.53 293 ASP A C 1
ATOM 2162 O O . ASP A 1 293 ? -0.394 55.827 17.484 1.00 39.53 293 ASP A O 1
#

Radius of gyration: 23.54 Å; chains: 1; bounding box: 62×76×46 Å

InterPro domains:
  IPR023828 Peptidase S8, subtilisin, Ser-active site [PS00138] (131-141)
  IPR030400 Sedolisin domain [PS51695] (1-226)
  IPR030400 Sedolisin domain [cd04056] (23-219)
  IPR036852 Peptidase S8/S53 domain superfamily [G3DSA:3.40.50.200] (5-226)
  IPR036852 Peptidase S8/S53 domain superfamily [SSF52743] (17-224)
  IPR050819 Tripeptidyl-peptidase I and related peptidases [PTHR14218] (18-226)

pLDDT: mean 79.01, std 23.18, range [30.48, 98.88]

Foldseek 3Di:
DDDPPDDDFDQVDQCRVQQADDADPPQLPPQDQAAWAWEWADQDPPCPPDNDTDIAFQPVVRPALAGIAFFFDPPAFADPLCPVQLVVQVPDDQAFDCSRHPSRGHTDNQAYAHFFQDWDQDPNDTDGGGDSVRGVVVVVVLLVVLQVLLVVVVHHRPRRCRSLSSVCCVVPVVQADQHAHDWRQFHRGPPGDGHPHTWGRHGAATRRGNRHHGPSVVNSVCSSPVVVNVVVVVVVVPDDPDDPVVVVPVCVPVVVVVVVVVVVVVVVVVVVVVVVVVVCVVVVVVPPDDDDD

Organism: Aphanomyces astaci (NCBI:txid112090)

Secondary structure (DSSP, 8-state):
---TTS----TT-HHHHTTS----TTTT-TTS--EEEEEEPPPPTTSTTTTPPPEEE--GGGT-SS----EEEEEEEPPGGGHHHHHHHHTSSSS--TTSS-TTEEEE-SEEEE-SSEEEEETTEEEEE-SHHHHHHHHHHHHHHHHHHHHHTTPPP--S-HHHHHHHHHH-GGGEE---S-B--B-SSTTSPBPS---B--SSSBTTTBT-EE-HHHHHHHHHTHHHHHHHHHHHTTSPPPPTTTHHHHHHHHHHHHHHHHHHHHHHHHHHHHHHHHHHHHHHTT-------